Protein AF-A0A7W0ZXZ5-F1 (afdb_monomer_lite)

Structure (mmCIF, N/CA/C/O backbone):
data_AF-A0A7W0ZXZ5-F1
#
_entry.id   AF-A0A7W0ZXZ5-F1
#
loop_
_atom_site.group_PDB
_atom_site.id
_atom_site.type_symbol
_atom_site.label_atom_id
_atom_site.label_alt_id
_atom_site.label_comp_id
_atom_site.label_asym_id
_atom_site.label_entity_id
_atom_site.label_seq_id
_atom_site.pdbx_PDB_ins_code
_atom_site.Cartn_x
_atom_site.Cartn_y
_atom_site.Cartn_z
_atom_site.occupancy
_atom_site.B_iso_or_equiv
_atom_site.auth_seq_id
_atom_site.auth_comp_id
_atom_site.auth_asym_id
_atom_site.auth_atom_id
_atom_site.pdbx_PDB_model_num
ATOM 1 N N . MET A 1 1 ? 66.424 -20.718 28.159 1.00 40.50 1 MET A N 1
ATOM 2 C CA . MET A 1 1 ? 65.571 -20.990 26.980 1.00 40.50 1 MET A CA 1
ATOM 3 C C . MET A 1 1 ? 64.125 -20.745 27.380 1.00 40.50 1 MET A C 1
ATOM 5 O O . MET A 1 1 ? 63.493 -21.616 27.962 1.00 40.50 1 MET A O 1
ATOM 9 N N . THR A 1 2 ? 63.646 -19.523 27.176 1.00 36.81 2 THR A N 1
ATOM 10 C CA . THR A 1 2 ? 62.356 -19.033 27.681 1.00 36.81 2 THR A CA 1
ATOM 11 C C . THR A 1 2 ? 61.336 -19.104 26.547 1.00 36.81 2 THR A C 1
ATOM 13 O O . THR A 1 2 ? 61.531 -18.482 25.506 1.00 36.81 2 THR A O 1
ATOM 16 N N . LYS A 1 3 ? 60.289 -19.921 26.707 1.00 41.03 3 LYS A N 1
ATOM 17 C CA . LYS A 1 3 ? 59.221 -20.092 25.712 1.00 41.03 3 LYS A CA 1
ATOM 18 C C . LYS A 1 3 ? 58.183 -18.980 25.891 1.00 41.03 3 LYS A C 1
ATOM 20 O O . LYS A 1 3 ? 57.524 -18.937 26.923 1.00 41.03 3 LYS A O 1
ATOM 25 N N . PHE A 1 4 ? 58.029 -18.113 24.893 1.00 44.09 4 PHE A N 1
ATOM 26 C CA . PHE A 1 4 ? 56.893 -17.195 24.796 1.00 44.09 4 PHE A CA 1
ATOM 27 C C . PHE A 1 4 ? 55.759 -17.886 24.034 1.00 44.09 4 PHE A C 1
ATOM 29 O O . PHE A 1 4 ? 55.906 -18.217 22.859 1.00 44.09 4 PHE A O 1
ATOM 36 N N . ALA A 1 5 ? 54.641 -18.128 24.716 1.00 46.69 5 ALA A N 1
ATOM 37 C CA . ALA A 1 5 ? 53.393 -18.553 24.097 1.00 46.69 5 ALA A CA 1
ATOM 38 C C . ALA A 1 5 ? 52.628 -17.300 23.645 1.00 46.69 5 ALA A C 1
ATOM 40 O O . ALA A 1 5 ? 52.175 -16.515 24.475 1.00 46.69 5 ALA A O 1
ATOM 41 N N . ALA A 1 6 ? 52.521 -17.094 22.332 1.00 47.28 6 ALA A N 1
ATOM 42 C CA . ALA A 1 6 ? 51.689 -16.046 21.755 1.00 47.28 6 ALA A CA 1
ATOM 43 C C . ALA A 1 6 ? 50.233 -16.532 21.701 1.00 47.28 6 ALA A C 1
ATOM 45 O O . ALA A 1 6 ? 49.902 -17.465 20.971 1.00 47.28 6 ALA A O 1
ATOM 46 N N . LEU A 1 7 ? 49.374 -15.907 22.507 1.00 45.16 7 LEU A N 1
ATOM 47 C CA . LEU A 1 7 ? 47.932 -16.120 22.510 1.00 45.16 7 LEU A CA 1
ATOM 48 C C . LEU A 1 7 ? 47.328 -15.370 21.309 1.00 45.16 7 LEU A C 1
ATOM 50 O O . LEU A 1 7 ? 47.215 -14.146 21.327 1.00 45.16 7 LEU A O 1
ATOM 54 N N . ALA A 1 8 ? 46.980 -16.096 20.248 1.00 46.88 8 ALA A N 1
ATOM 55 C CA . ALA A 1 8 ? 46.268 -15.546 19.099 1.00 46.88 8 ALA A CA 1
ATOM 56 C C . ALA A 1 8 ? 44.785 -15.356 19.455 1.00 46.88 8 ALA A C 1
ATOM 58 O O . ALA A 1 8 ? 44.026 -16.320 19.560 1.00 46.88 8 ALA A O 1
ATOM 59 N N . VAL A 1 9 ? 44.374 -14.105 19.661 1.00 48.31 9 VAL A N 1
ATOM 60 C CA . VAL A 1 9 ? 42.969 -13.723 19.840 1.00 48.31 9 VAL A CA 1
ATOM 61 C C . VAL A 1 9 ? 42.284 -13.763 18.471 1.00 48.31 9 VAL A C 1
ATOM 63 O O . VAL A 1 9 ? 42.410 -12.843 17.666 1.00 48.31 9 VAL A O 1
ATOM 66 N N . LEU A 1 10 ? 41.571 -14.855 18.195 1.00 46.12 10 LEU A N 1
ATOM 67 C CA . LEU A 1 10 ? 40.634 -14.970 17.078 1.00 46.12 10 LEU A CA 1
ATOM 68 C C . LEU A 1 10 ? 39.389 -14.126 17.388 1.00 46.12 10 LEU A C 1
ATOM 70 O O . LEU A 1 10 ? 38.450 -14.582 18.037 1.00 46.12 10 LEU A O 1
ATOM 74 N N . LEU A 1 11 ? 39.392 -12.876 16.924 1.00 48.97 11 LEU A N 1
ATOM 75 C CA . LEU A 1 11 ? 38.186 -12.060 16.803 1.00 48.97 11 LEU A CA 1
ATOM 76 C C . LEU A 1 11 ? 37.309 -12.664 15.699 1.00 48.97 11 LEU A C 1
ATOM 78 O O . LEU A 1 11 ? 37.435 -12.326 14.524 1.00 48.97 11 LEU A O 1
ATOM 82 N N . VAL A 1 12 ? 36.422 -13.583 16.083 1.00 49.25 12 VAL A N 1
ATOM 83 C CA . VAL A 1 12 ? 35.295 -14.004 15.247 1.00 49.25 12 VAL A CA 1
ATOM 84 C C . VAL A 1 12 ? 34.321 -12.831 15.204 1.00 49.25 12 VAL A C 1
ATOM 86 O O . VAL A 1 12 ? 33.431 -12.693 16.039 1.00 49.25 12 VAL A O 1
ATOM 89 N N . GLY A 1 13 ? 34.541 -11.930 14.250 1.00 43.88 13 GLY A N 1
ATOM 90 C CA . GLY A 1 13 ? 33.554 -10.932 13.882 1.00 43.88 13 GLY A CA 1
ATOM 91 C C . GLY A 1 13 ? 32.358 -11.648 13.270 1.00 43.88 13 GLY A C 1
ATOM 92 O O . GLY A 1 13 ? 32.392 -12.010 12.097 1.00 43.88 13 GLY A O 1
ATOM 93 N N . CYS A 1 14 ? 31.299 -11.843 14.056 1.00 46.69 14 CYS A N 1
ATOM 94 C CA . CYS A 1 14 ? 29.954 -12.063 13.535 1.00 46.69 14 CYS A CA 1
ATOM 95 C C . CYS A 1 14 ? 29.519 -10.791 12.796 1.00 46.69 14 CYS A C 1
ATOM 97 O O . CYS A 1 14 ? 28.774 -9.963 13.315 1.00 46.69 14 CYS A O 1
ATOM 99 N N . GLY A 1 15 ? 30.043 -10.608 11.586 1.00 38.19 15 GLY A N 1
ATOM 100 C CA . GLY A 1 15 ? 29.527 -9.663 10.616 1.00 38.19 15 GLY A CA 1
ATOM 101 C C . GLY A 1 15 ? 28.192 -10.196 10.129 1.00 38.19 15 GLY A C 1
ATOM 102 O O . GLY A 1 15 ? 28.131 -10.919 9.139 1.00 38.19 15 GLY A O 1
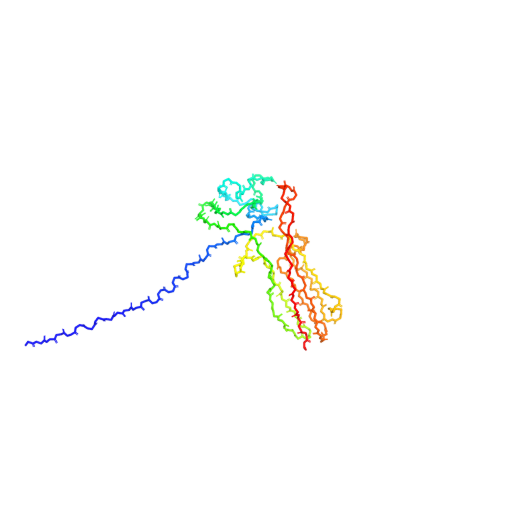ATOM 103 N N . SER A 1 16 ? 27.125 -9.869 10.853 1.00 38.00 16 SER A N 1
ATOM 104 C CA . SER A 1 16 ? 25.754 -9.990 10.372 1.00 38.00 16 SER A CA 1
ATOM 105 C C . SER A 1 16 ? 25.572 -9.000 9.227 1.00 38.00 16 SER A C 1
ATOM 107 O O . SER A 1 16 ? 24.985 -7.934 9.400 1.00 38.00 16 SER A O 1
ATOM 109 N N . SER A 1 17 ? 26.112 -9.342 8.060 1.00 39.19 17 SER A N 1
ATOM 110 C CA . SER A 1 17 ? 25.856 -8.676 6.794 1.00 39.19 17 SER A CA 1
ATOM 111 C C . SER A 1 17 ? 24.387 -8.899 6.452 1.00 39.19 17 SER A C 1
ATOM 113 O O . SER A 1 17 ? 24.041 -9.754 5.641 1.00 39.19 17 SER A O 1
ATOM 115 N N . HIS A 1 18 ? 23.498 -8.135 7.086 1.00 36.09 18 HIS A N 1
ATOM 116 C CA . HIS A 1 18 ? 22.224 -7.805 6.477 1.00 36.09 18 HIS A CA 1
ATOM 117 C C . HIS A 1 18 ? 22.589 -6.958 5.262 1.00 36.09 18 HIS A C 1
ATOM 119 O O . HIS A 1 18 ? 22.638 -5.733 5.336 1.00 36.09 18 HIS A O 1
ATOM 125 N N . ALA A 1 19 ? 22.940 -7.620 4.156 1.00 40.75 19 ALA A N 1
ATOM 126 C CA . ALA A 1 19 ? 22.834 -7.004 2.852 1.00 40.75 19 ALA A CA 1
ATOM 127 C C . ALA A 1 19 ? 21.417 -6.441 2.823 1.00 40.75 19 ALA A C 1
ATOM 129 O O . ALA A 1 19 ? 20.459 -7.208 2.947 1.00 40.75 19 ALA A O 1
ATOM 130 N N . SER A 1 20 ? 21.291 -5.114 2.808 1.00 44.75 20 SER A N 1
ATOM 131 C CA . SER A 1 20 ? 20.002 -4.453 2.680 1.00 44.75 20 SER A CA 1
ATOM 132 C C . SER A 1 20 ? 19.323 -5.101 1.482 1.00 44.75 20 SER A C 1
ATOM 134 O O . SER A 1 20 ? 19.808 -4.941 0.358 1.00 44.75 20 SER A O 1
ATOM 136 N N . ARG A 1 21 ? 18.290 -5.922 1.717 1.00 57.78 21 ARG A N 1
ATOM 137 C CA . ARG A 1 21 ? 17.453 -6.441 0.635 1.00 57.78 21 ARG A CA 1
ATOM 138 C C . ARG A 1 21 ? 17.062 -5.212 -0.178 1.00 57.78 21 ARG A C 1
ATOM 140 O O . ARG A 1 21 ? 16.536 -4.260 0.393 1.00 57.78 21 ARG A O 1
ATOM 147 N N . GLY A 1 22 ? 17.466 -5.183 -1.448 1.00 69.31 22 GLY A N 1
ATOM 148 C CA . GLY A 1 22 ? 17.206 -4.040 -2.318 1.00 69.31 22 GLY A CA 1
ATOM 149 C C . GLY A 1 22 ? 15.718 -3.702 -2.325 1.00 69.31 22 GLY A C 1
ATOM 150 O O . GLY A 1 22 ? 14.884 -4.571 -2.075 1.00 69.31 22 GLY A O 1
ATOM 151 N N . GLU A 1 23 ? 15.395 -2.439 -2.588 1.00 83.56 23 GLU A N 1
ATOM 152 C CA . GLU A 1 23 ? 14.014 -1.967 -2.696 1.00 83.56 23 GLU A CA 1
ATOM 153 C C . GLU A 1 23 ? 13.242 -2.820 -3.725 1.00 83.56 23 GLU A C 1
ATOM 155 O O . GLU A 1 23 ? 13.723 -3.062 -4.840 1.00 83.56 23 GLU A O 1
ATOM 160 N N . VAL A 1 24 ? 12.061 -3.316 -3.339 1.00 92.50 24 VAL A N 1
ATOM 161 C CA . VAL A 1 24 ? 11.203 -4.152 -4.191 1.00 92.50 24 VAL A CA 1
ATOM 162 C C . VAL A 1 24 ? 9.930 -3.380 -4.512 1.00 92.50 24 VAL A C 1
ATOM 164 O O . VAL A 1 24 ? 9.233 -2.933 -3.608 1.00 92.50 24 VAL A O 1
ATOM 167 N N . HIS A 1 25 ? 9.604 -3.222 -5.789 1.00 92.56 25 HIS A N 1
ATOM 168 C CA . HIS A 1 25 ? 8.429 -2.484 -6.242 1.00 92.56 25 HIS A CA 1
ATOM 169 C C . HIS A 1 25 ? 7.332 -3.409 -6.760 1.00 92.56 25 HIS A C 1
ATOM 171 O O . HIS A 1 25 ? 7.592 -4.470 -7.331 1.00 92.56 25 HIS A O 1
ATOM 177 N N . ALA A 1 26 ? 6.087 -2.973 -6.603 1.00 93.75 26 ALA A N 1
ATOM 178 C CA . ALA A 1 26 ? 4.925 -3.668 -7.123 1.00 93.75 26 ALA A CA 1
ATOM 179 C C . ALA A 1 26 ? 4.777 -3.453 -8.634 1.00 93.75 26 ALA A C 1
ATOM 181 O O . ALA A 1 26 ? 4.690 -2.324 -9.120 1.00 93.75 26 ALA A O 1
ATOM 182 N N . VAL A 1 27 ? 4.652 -4.548 -9.382 1.00 94.25 27 VAL A N 1
ATOM 183 C CA . VAL A 1 27 ? 4.176 -4.493 -10.769 1.00 94.25 27 VAL A CA 1
ATOM 184 C C . VAL A 1 27 ? 2.762 -3.912 -10.806 1.00 94.25 27 VAL A C 1
ATOM 186 O O . VAL A 1 27 ? 1.913 -4.250 -9.980 1.00 94.25 27 VAL A O 1
ATOM 189 N N . GLY A 1 28 ? 2.507 -3.064 -11.798 1.00 90.94 28 GLY A N 1
ATOM 190 C CA . GLY A 1 28 ? 1.245 -2.365 -11.987 1.00 90.94 28 GLY A CA 1
ATOM 191 C C . GLY A 1 28 ? 1.121 -1.094 -11.145 1.00 90.94 28 GLY A C 1
ATOM 192 O O . GLY A 1 28 ? 0.003 -0.648 -10.903 1.00 90.94 28 GLY A O 1
ATOM 193 N N . THR A 1 29 ? 2.241 -0.541 -10.679 1.00 89.50 29 THR A N 1
ATOM 194 C CA . THR A 1 29 ? 2.306 0.741 -9.963 1.00 89.50 29 THR A CA 1
ATOM 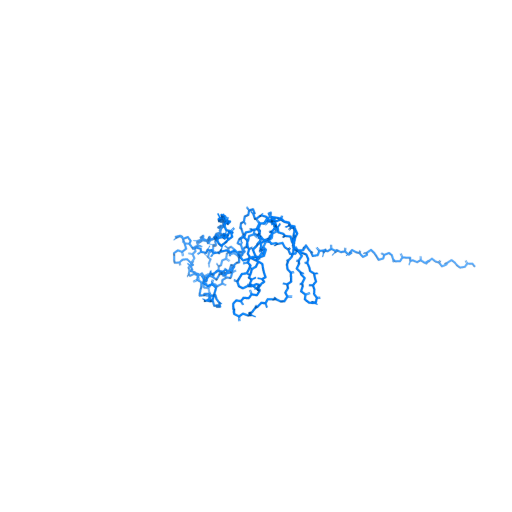195 C C . THR A 1 29 ? 3.298 1.689 -10.632 1.00 89.50 29 THR A C 1
ATOM 197 O O . THR A 1 29 ? 4.083 1.275 -11.495 1.00 89.50 29 THR A O 1
ATOM 200 N N . TYR A 1 30 ? 3.255 2.963 -10.242 1.00 85.62 30 TYR A N 1
ATOM 201 C CA . TYR A 1 30 ? 4.218 3.962 -10.694 1.00 85.62 30 TYR A CA 1
ATOM 202 C C . TYR A 1 30 ? 5.444 4.044 -9.769 1.00 85.62 30 TYR A C 1
ATOM 204 O O . TYR A 1 30 ? 5.351 3.808 -8.560 1.00 85.62 30 TYR A O 1
ATOM 212 N N . ILE A 1 31 ? 6.598 4.372 -10.355 1.00 82.62 31 ILE A N 1
ATOM 213 C CA . ILE A 1 31 ? 7.877 4.610 -9.684 1.00 82.62 31 ILE A CA 1
ATOM 214 C C . ILE A 1 31 ? 8.473 5.952 -10.122 1.00 82.62 31 ILE A C 1
ATOM 216 O O . ILE A 1 31 ? 8.569 6.226 -11.315 1.00 82.62 31 ILE A O 1
ATOM 220 N N . GLY A 1 32 ? 8.919 6.754 -9.152 1.00 75.94 32 GLY A N 1
ATOM 221 C CA . GLY A 1 32 ? 9.713 7.964 -9.392 1.00 75.94 32 GLY A CA 1
ATOM 222 C C . GLY A 1 32 ? 9.058 8.967 -10.341 1.00 75.94 32 GLY A C 1
ATOM 223 O O . GLY A 1 32 ? 7.837 9.035 -10.417 1.00 75.94 32 GLY A O 1
ATOM 224 N N . GLY A 1 33 ? 9.877 9.730 -11.068 1.00 63.38 33 GLY A N 1
ATOM 225 C CA . GLY A 1 33 ? 9.417 10.650 -12.105 1.00 63.38 33 GLY A CA 1
ATOM 226 C C . GLY A 1 33 ? 8.832 11.949 -11.560 1.00 63.38 33 GLY A C 1
ATOM 227 O O . GLY A 1 33 ? 7.956 12.543 -12.173 1.00 63.38 33 GLY A O 1
ATOM 228 N N . GLY A 1 34 ? 9.276 12.382 -10.381 1.00 59.09 34 GLY A N 1
ATOM 229 C CA . GLY A 1 34 ? 8.823 13.646 -9.814 1.00 59.09 34 GLY A CA 1
ATOM 230 C C . GLY A 1 34 ? 7.318 13.716 -9.523 1.00 59.09 34 GLY A C 1
ATOM 231 O O . GLY A 1 34 ? 6.599 12.721 -9.535 1.00 59.09 34 GLY A O 1
ATOM 232 N N . SER A 1 35 ? 6.822 14.918 -9.246 1.00 56.31 35 SER A N 1
ATOM 233 C CA . SER A 1 35 ? 5.382 15.173 -9.149 1.00 56.31 35 SER A CA 1
ATOM 234 C C . SER A 1 35 ? 5.023 16.448 -9.900 1.00 56.31 35 SER A C 1
ATOM 236 O O . SER A 1 35 ? 5.881 17.298 -10.141 1.00 56.31 35 SER A O 1
ATOM 238 N N . TYR A 1 36 ? 3.741 16.629 -10.228 1.00 51.28 36 TYR A N 1
ATOM 239 C CA . TYR A 1 36 ? 3.265 17.898 -10.791 1.00 51.28 36 TYR A CA 1
ATOM 240 C C . TYR A 1 36 ? 3.623 19.101 -9.895 1.00 51.28 36 TYR A C 1
ATOM 242 O O . TYR A 1 36 ? 3.874 20.194 -10.394 1.00 51.28 36 TYR A O 1
ATOM 250 N N . LEU A 1 37 ? 3.685 18.890 -8.574 1.00 51.56 37 LEU A N 1
ATOM 251 C CA . LEU A 1 37 ? 3.949 19.931 -7.579 1.00 51.56 37 LEU A CA 1
ATOM 252 C C . LEU A 1 37 ? 5.443 20.187 -7.334 1.00 51.56 37 LEU A C 1
ATOM 254 O O . LEU A 1 37 ? 5.816 21.311 -7.008 1.00 51.56 37 LEU A O 1
ATOM 258 N N . PHE A 1 38 ? 6.294 19.168 -7.474 1.00 55.41 38 PHE A N 1
ATOM 259 C CA . PHE A 1 38 ? 7.717 19.242 -7.115 1.00 55.41 38 PHE A CA 1
ATOM 260 C C . PHE A 1 38 ? 8.666 19.150 -8.317 1.00 55.41 38 PHE A C 1
ATOM 262 O O . PHE A 1 38 ? 9.877 19.262 -8.144 1.00 55.41 38 PHE A O 1
ATOM 269 N N . GLY A 1 39 ? 8.124 19.018 -9.531 1.00 55.94 39 GLY A N 1
ATOM 270 C CA . GLY A 1 39 ? 8.898 18.862 -10.760 1.00 55.94 39 GLY A CA 1
ATOM 271 C C . GLY A 1 39 ? 9.476 17.455 -10.915 1.00 55.94 39 GLY A C 1
ATOM 272 O O . GLY A 1 39 ? 9.322 16.614 -10.030 1.00 55.94 39 GLY A O 1
ATOM 273 N N . SER A 1 40 ? 10.112 17.205 -12.063 1.00 66.56 40 SER A N 1
ATOM 274 C CA . SER A 1 40 ? 10.826 15.959 -12.388 1.00 66.56 40 SER A CA 1
ATOM 275 C C . SER A 1 40 ? 11.857 15.573 -11.339 1.00 66.56 40 SER A C 1
ATOM 277 O O . SER A 1 40 ? 12.501 16.449 -10.763 1.00 66.56 40 SER A O 1
ATOM 279 N N . ASP A 1 41 ? 12.150 14.277 -11.241 1.00 74.06 41 ASP A N 1
ATOM 280 C CA . ASP A 1 41 ? 13.490 13.863 -10.831 1.00 74.06 41 ASP A CA 1
ATOM 281 C C . ASP A 1 41 ? 14.461 13.873 -12.032 1.00 74.06 41 ASP A C 1
ATOM 283 O O . ASP A 1 41 ? 14.058 13.712 -13.182 1.00 74.06 41 ASP A O 1
ATOM 287 N N . ASP A 1 42 ? 15.755 14.079 -11.771 1.00 79.19 42 ASP A N 1
ATOM 288 C CA . ASP A 1 42 ? 16.818 14.010 -12.793 1.00 79.19 42 ASP A CA 1
ATOM 289 C C . ASP A 1 42 ? 17.307 12.560 -13.003 1.00 79.19 42 ASP A C 1
ATOM 291 O O . ASP A 1 42 ? 18.483 12.312 -13.290 1.00 79.19 42 ASP A O 1
ATOM 295 N N . CYS A 1 43 ? 16.441 11.570 -12.769 1.00 83.88 43 CYS A N 1
ATOM 296 C CA . CYS A 1 43 ? 16.812 10.162 -12.776 1.00 83.88 43 CYS A CA 1
ATOM 297 C C . CYS A 1 43 ? 16.430 9.488 -14.099 1.00 83.88 43 CYS A C 1
ATOM 299 O O . CYS A 1 43 ? 15.352 9.683 -14.653 1.00 83.88 43 CYS A O 1
ATO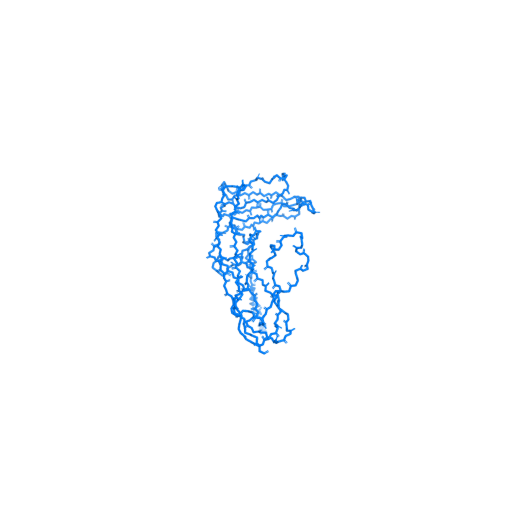M 301 N N . GLN A 1 44 ? 17.315 8.627 -14.594 1.00 86.06 44 GLN A N 1
ATOM 302 C CA . GLN A 1 44 ? 17.054 7.755 -15.732 1.00 86.06 44 GLN A CA 1
ATOM 303 C C . GLN A 1 44 ? 16.627 6.370 -15.254 1.00 86.06 44 GLN A C 1
ATOM 305 O O . GLN A 1 44 ? 17.260 5.777 -14.379 1.00 86.06 44 GLN A O 1
ATOM 310 N N . TYR A 1 45 ? 15.581 5.836 -15.878 1.00 86.56 45 TYR A N 1
ATOM 311 C CA . TYR A 1 45 ? 15.011 4.531 -15.561 1.00 86.56 45 TYR A CA 1
ATOM 312 C C . TYR A 1 45 ? 15.194 3.591 -16.751 1.00 86.56 45 TYR A C 1
ATOM 314 O O . TYR A 1 45 ? 14.843 3.924 -17.885 1.00 86.56 45 TYR A O 1
ATOM 322 N N . SER A 1 46 ? 15.751 2.407 -16.504 1.00 88.44 46 SER A N 1
ATOM 323 C CA . SER A 1 46 ? 15.969 1.388 -17.534 1.00 88.44 46 SER A CA 1
ATOM 324 C C . SER A 1 46 ? 15.684 -0.013 -17.004 1.00 88.44 46 SER A C 1
ATOM 326 O O . SER A 1 46 ? 15.785 -0.272 -15.810 1.00 88.44 46 SER A O 1
ATOM 328 N N . GLY A 1 47 ? 15.310 -0.925 -17.895 1.00 88.38 47 GLY A N 1
ATOM 329 C CA . GLY A 1 47 ? 15.007 -2.315 -17.571 1.00 88.38 47 GLY A CA 1
ATOM 330 C C . GLY A 1 47 ? 14.883 -3.147 -18.841 1.00 88.38 47 GLY A C 1
ATOM 331 O O . GLY A 1 47 ? 14.906 -2.611 -19.952 1.00 88.38 47 GLY A O 1
ATOM 332 N N . ALA A 1 48 ? 14.761 -4.464 -18.688 1.00 88.06 48 ALA A N 1
ATOM 333 C CA . ALA A 1 48 ? 14.525 -5.346 -19.827 1.00 88.06 48 ALA A CA 1
ATOM 334 C C . ALA A 1 48 ? 13.186 -5.010 -20.527 1.00 88.06 48 ALA A C 1
ATOM 336 O O . ALA A 1 48 ? 12.268 -4.488 -19.880 1.00 88.06 48 ALA A O 1
ATOM 337 N N . PRO A 1 49 ? 13.033 -5.327 -21.829 1.00 86.69 49 PRO A N 1
ATOM 338 C CA . PRO A 1 49 ? 11.775 -5.115 -22.539 1.00 86.69 49 PRO A CA 1
ATOM 339 C C . PRO A 1 49 ? 10.581 -5.717 -21.785 1.00 86.69 49 PRO A C 1
ATOM 341 O O . PRO A 1 49 ? 10.621 -6.871 -21.364 1.00 86.69 49 PRO A O 1
ATOM 344 N N . GLY A 1 50 ? 9.517 -4.930 -21.606 1.00 84.88 50 GLY A N 1
ATOM 345 C CA . GLY A 1 50 ? 8.282 -5.363 -20.940 1.00 84.88 50 GLY A CA 1
ATOM 346 C C . GLY A 1 50 ? 8.249 -5.205 -19.414 1.00 84.88 50 GLY A C 1
ATOM 347 O O . GLY A 1 50 ? 7.165 -5.275 -18.840 1.00 84.88 50 GLY A O 1
ATOM 348 N N . VAL A 1 51 ? 9.379 -4.924 -18.754 1.00 86.94 51 VAL A N 1
ATOM 349 C CA . VAL A 1 51 ? 9.413 -4.624 -17.305 1.00 86.94 51 VAL A CA 1
ATOM 350 C C . VAL A 1 51 ? 8.764 -3.271 -17.014 1.00 86.94 51 VAL A C 1
ATOM 352 O O . VAL A 1 51 ? 8.085 -3.085 -16.007 1.00 86.94 51 VAL A O 1
ATOM 355 N N . PHE A 1 52 ? 8.948 -2.319 -17.919 1.00 78.56 52 PHE A N 1
ATOM 356 C CA . PHE A 1 52 ? 8.714 -0.908 -17.667 1.00 78.56 52 PHE A CA 1
ATOM 357 C C . PHE A 1 52 ? 8.271 -0.204 -18.955 1.00 78.56 52 PHE A C 1
ATOM 359 O O . PHE A 1 52 ? 8.760 -0.535 -20.039 1.00 78.56 52 PHE A O 1
ATOM 366 N N . VAL A 1 53 ? 7.350 0.757 -18.838 1.00 78.69 53 VAL A N 1
ATOM 367 C CA . VAL A 1 53 ? 6.964 1.652 -19.936 1.00 78.69 53 VAL A CA 1
ATOM 368 C C . VAL A 1 53 ? 7.465 3.065 -19.654 1.00 78.69 53 VAL A C 1
ATOM 370 O O . VAL A 1 53 ? 7.072 3.703 -18.680 1.00 78.69 53 VAL A O 1
ATOM 373 N N . ASN A 1 54 ? 8.312 3.568 -20.553 1.00 65.75 54 ASN A N 1
ATOM 374 C CA . ASN A 1 54 ? 8.806 4.949 -20.587 1.00 65.75 54 ASN A CA 1
ATOM 375 C C . ASN A 1 54 ? 7.717 5.925 -21.098 1.00 65.75 54 ASN A C 1
ATOM 377 O O . ASN A 1 54 ? 7.954 6.703 -22.013 1.00 65.75 54 ASN A O 1
ATOM 381 N N . SER A 1 55 ? 6.494 5.841 -20.574 1.00 56.31 55 SER A N 1
ATOM 382 C CA . SER A 1 55 ? 5.315 6.573 -21.069 1.00 56.31 55 SER A CA 1
ATOM 383 C C . SER A 1 55 ? 5.011 7.862 -20.317 1.00 56.31 55 SER A C 1
ATOM 385 O O . SER A 1 55 ? 3.985 8.483 -20.587 1.00 56.31 55 SER A O 1
ATOM 387 N N . ALA A 1 56 ? 5.860 8.282 -19.377 1.00 56.69 56 ALA A N 1
ATOM 388 C CA . ALA A 1 56 ? 5.598 9.509 -18.649 1.00 56.69 56 ALA A CA 1
ATOM 389 C C . ALA A 1 56 ? 5.482 10.679 -19.622 1.00 56.69 56 ALA A C 1
ATOM 391 O O . ALA A 1 56 ? 6.442 11.047 -20.298 1.00 56.69 56 ALA A O 1
ATOM 392 N N . VAL A 1 57 ? 4.285 11.245 -19.685 1.00 50.16 57 VAL A N 1
ATOM 393 C CA . VAL A 1 57 ? 4.029 12.547 -20.278 1.00 50.16 57 VAL A CA 1
ATOM 394 C C . VAL A 1 57 ? 3.604 13.455 -19.120 1.00 50.16 57 VAL A C 1
ATOM 396 O O . VAL A 1 57 ? 2.602 13.152 -18.469 1.00 50.16 57 VAL A O 1
ATOM 399 N N . PRO A 1 58 ? 4.350 14.540 -18.830 1.00 52.12 58 PRO A N 1
ATOM 400 C CA . PRO A 1 58 ? 5.592 14.959 -19.498 1.00 52.12 58 PRO A CA 1
ATOM 401 C C . PRO A 1 58 ? 6.713 13.927 -19.316 1.00 52.12 58 PRO A C 1
ATOM 403 O O . PRO A 1 58 ? 6.635 13.137 -18.379 1.00 52.12 58 PRO A O 1
ATOM 406 N N . GLU A 1 59 ? 7.754 13.975 -20.164 1.00 56.94 59 GLU A N 1
ATOM 407 C CA . GLU A 1 59 ? 8.916 13.044 -20.252 1.00 56.94 59 GLU A CA 1
ATOM 408 C C . GLU A 1 59 ? 9.625 12.743 -18.923 1.00 56.94 59 GLU A C 1
ATOM 410 O O . GLU A 1 59 ? 10.517 11.914 -18.831 1.00 56.94 59 GLU A O 1
ATOM 415 N N . ASN A 1 60 ? 9.208 13.414 -17.873 1.00 56.84 60 ASN A N 1
ATOM 416 C CA . ASN A 1 60 ? 9.811 13.550 -16.577 1.00 56.84 60 ASN A CA 1
ATOM 417 C C . ASN A 1 60 ? 8.846 13.180 -15.445 1.00 56.84 60 ASN A C 1
ATOM 419 O O . ASN A 1 60 ? 9.219 13.385 -14.305 1.00 56.84 60 ASN A O 1
ATOM 423 N N . GLY A 1 61 ? 7.644 12.682 -15.774 1.00 63.12 61 GLY A N 1
ATOM 424 C CA . GLY A 1 61 ? 6.579 12.243 -14.866 1.00 63.12 61 GLY A CA 1
ATOM 425 C C . GLY A 1 61 ? 6.713 10.787 -14.378 1.00 63.12 61 GLY A C 1
ATOM 426 O O . GLY A 1 61 ? 7.649 10.083 -14.781 1.00 63.12 61 GLY A O 1
ATOM 427 N N . PRO A 1 62 ? 5.763 10.291 -13.563 1.00 71.00 62 PRO A N 1
ATOM 428 C CA . PRO A 1 62 ? 5.835 8.954 -12.985 1.00 71.00 62 PRO A CA 1
ATOM 429 C C . PRO A 1 62 ? 5.934 7.831 -14.015 1.00 71.00 62 PRO A C 1
ATOM 431 O O . PRO A 1 62 ? 5.270 7.838 -15.052 1.00 71.00 62 PRO A O 1
ATOM 434 N N . ARG A 1 63 ? 6.780 6.839 -13.727 1.00 81.88 63 ARG A N 1
ATOM 435 C CA . ARG A 1 63 ? 7.104 5.727 -14.629 1.00 81.88 63 ARG A CA 1
ATOM 436 C C . ARG A 1 63 ? 6.321 4.472 -14.274 1.00 81.88 63 ARG A C 1
ATOM 438 O O . ARG A 1 63 ? 6.345 4.054 -13.125 1.00 81.88 63 ARG A O 1
ATOM 445 N N . PHE A 1 64 ? 5.656 3.836 -15.239 1.00 87.44 64 PHE A N 1
ATOM 446 C CA . PHE A 1 64 ? 4.809 2.677 -14.945 1.00 87.44 64 PHE A CA 1
ATOM 447 C C . PHE A 1 64 ? 5.557 1.343 -15.048 1.00 87.44 64 PHE A C 1
ATOM 449 O O . PHE A 1 64 ? 6.132 1.001 -16.089 1.00 87.44 64 PHE A O 1
ATOM 456 N N . IL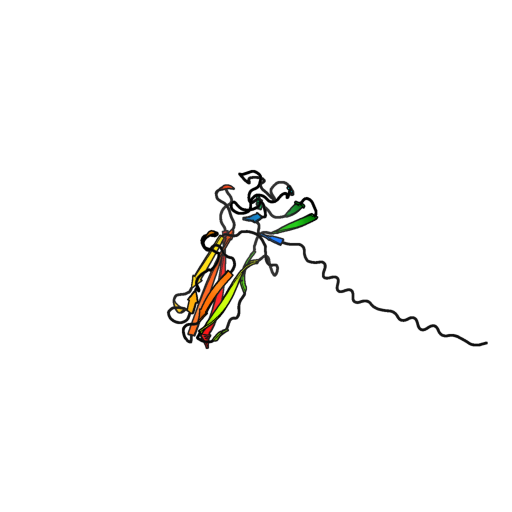E A 1 65 ? 5.501 0.546 -13.980 1.00 91.19 65 ILE A N 1
ATOM 457 C CA . ILE A 1 65 ? 6.071 -0.803 -13.934 1.00 91.19 65 ILE A CA 1
ATOM 458 C C . ILE A 1 65 ? 5.062 -1.785 -14.529 1.00 91.19 65 ILE A C 1
ATOM 460 O O . ILE A 1 65 ? 4.035 -2.088 -13.924 1.00 91.19 65 ILE A O 1
ATOM 464 N N . ARG A 1 66 ? 5.364 -2.327 -15.707 1.00 90.94 66 ARG A N 1
ATOM 465 C CA . ARG A 1 66 ? 4.456 -3.207 -16.457 1.00 90.94 66 ARG A CA 1
ATOM 466 C C . ARG A 1 66 ? 4.668 -4.691 -16.186 1.00 90.94 66 ARG A C 1
ATOM 468 O O . ARG A 1 66 ? 3.723 -5.466 -16.310 1.00 90.94 66 ARG A O 1
ATOM 475 N N . GLY A 1 67 ? 5.876 -5.094 -15.813 1.00 92.62 67 GLY A N 1
ATOM 476 C CA . GLY A 1 67 ? 6.227 -6.499 -15.642 1.00 92.62 67 GLY A CA 1
ATOM 477 C C . GLY A 1 67 ? 7.296 -6.711 -14.583 1.00 92.62 67 GLY A C 1
ATOM 478 O O . GLY A 1 67 ? 7.991 -5.779 -14.184 1.00 92.62 67 GLY A O 1
ATOM 479 N N . SER A 1 68 ? 7.421 -7.953 -14.120 1.00 94.62 68 SER A N 1
ATOM 480 C CA . SER A 1 68 ? 8.469 -8.327 -13.171 1.00 94.62 68 SER A CA 1
ATOM 481 C C . SER A 1 68 ? 9.844 -8.253 -13.824 1.00 94.62 68 SER A C 1
ATOM 483 O O . SER A 1 68 ? 10.005 -8.625 -14.985 1.00 94.62 68 SER A O 1
ATOM 485 N N . GLY A 1 69 ? 10.855 -7.853 -13.063 1.00 93.38 69 GLY A N 1
ATOM 486 C CA . GLY A 1 69 ? 12.228 -7.774 -13.551 1.00 93.38 69 GLY A CA 1
ATOM 487 C C . GLY A 1 69 ? 13.073 -6.802 -12.745 1.00 93.38 69 GLY A C 1
ATOM 488 O O . GLY A 1 69 ? 12.637 -6.280 -11.725 1.00 93.38 69 GLY A O 1
ATOM 489 N N . ARG A 1 70 ? 14.305 -6.568 -13.193 1.00 93.44 70 ARG A N 1
ATOM 490 C CA . ARG A 1 70 ? 15.193 -5.567 -12.590 1.00 93.44 70 ARG A CA 1
ATOM 491 C C . ARG A 1 70 ? 15.008 -4.226 -13.291 1.00 93.44 70 ARG A C 1
ATOM 493 O O . ARG A 1 70 ? 14.876 -4.186 -14.517 1.00 93.44 70 ARG A O 1
ATOM 500 N N . ILE A 1 71 ? 15.010 -3.157 -12.505 1.00 91.06 71 ILE A N 1
ATOM 501 C CA . ILE A 1 71 ? 14.978 -1.774 -12.970 1.00 91.06 71 ILE A CA 1
ATOM 502 C C . ILE A 1 71 ? 16.212 -1.076 -12.408 1.00 91.06 71 ILE A C 1
ATOM 504 O O . ILE A 1 71 ? 16.437 -1.067 -11.198 1.00 91.06 71 ILE A O 1
ATOM 508 N N . THR A 1 72 ? 16.997 -0.468 -13.285 1.00 90.88 72 THR A N 1
ATOM 509 C CA . THR A 1 72 ? 18.125 0.381 -12.910 1.00 90.88 72 THR A CA 1
ATOM 510 C C . THR A 1 72 ? 17.658 1.827 -12.879 1.00 90.88 72 THR A C 1
ATOM 512 O O . THR A 1 72 ? 17.151 2.340 -13.880 1.00 90.88 72 THR A O 1
ATOM 515 N N . ILE A 1 73 ? 17.862 2.478 -11.736 1.00 88.81 73 ILE A N 1
ATOM 516 C CA . ILE A 1 73 ? 17.582 3.892 -11.495 1.00 88.81 73 ILE A CA 1
ATOM 517 C C . ILE A 1 73 ? 18.924 4.615 -11.396 1.00 88.81 73 ILE A C 1
ATOM 519 O O . ILE A 1 73 ? 19.659 4.435 -10.422 1.00 88.81 73 ILE A O 1
ATOM 523 N N . ALA A 1 74 ? 19.252 5.416 -12.403 1.00 89.19 74 ALA A N 1
ATOM 524 C CA . ALA A 1 74 ? 20.485 6.188 -12.483 1.00 89.19 74 ALA A CA 1
ATOM 525 C C . ALA A 1 74 ? 20.188 7.681 -12.304 1.00 89.19 74 ALA A C 1
ATOM 527 O O . ALA A 1 74 ? 19.733 8.352 -13.223 1.00 89.19 74 ALA A O 1
ATOM 528 N N . CYS A 1 75 ? 20.453 8.203 -11.112 1.00 87.31 75 CYS A N 1
ATOM 529 C CA . CYS A 1 75 ? 20.385 9.627 -10.787 1.00 87.31 75 CYS A CA 1
ATOM 530 C C . CYS A 1 75 ? 21.807 10.234 -10.782 1.00 87.31 75 CYS A C 1
ATOM 532 O O . CYS A 1 75 ? 22.780 9.484 -10.648 1.00 87.31 75 CYS A O 1
ATOM 534 N N . PRO A 1 76 ? 21.984 11.573 -10.810 1.00 88.75 76 PRO A N 1
ATOM 535 C CA . PRO A 1 76 ? 23.298 12.210 -10.995 1.00 88.75 76 PRO A CA 1
ATOM 536 C C . PRO A 1 76 ? 24.396 11.792 -10.002 1.00 88.75 76 PRO A C 1
ATOM 538 O O . PRO A 1 76 ? 25.581 11.902 -10.303 1.00 88.75 76 PRO A O 1
ATOM 541 N N . LYS A 1 77 ? 24.017 11.332 -8.803 1.00 88.81 77 LYS A N 1
ATOM 542 C CA . LYS A 1 77 ? 24.948 10.941 -7.730 1.00 88.81 77 LYS A CA 1
ATOM 543 C C . LYS A 1 77 ? 24.850 9.475 -7.317 1.00 88.81 77 LYS A C 1
ATOM 545 O O . LYS A 1 77 ? 25.653 9.025 -6.506 1.00 88.81 77 LYS A O 1
ATOM 550 N N . VAL A 1 78 ? 23.852 8.744 -7.806 1.00 88.94 78 VAL A N 1
ATOM 551 C CA . VAL A 1 78 ? 23.577 7.384 -7.343 1.00 88.94 78 VAL A CA 1
ATOM 552 C C . VAL A 1 78 ? 22.952 6.568 -8.458 1.00 88.94 78 VAL A C 1
ATOM 554 O O . VAL A 1 78 ? 21.982 6.987 -9.080 1.00 88.94 78 VAL A O 1
ATOM 557 N N . THR A 1 79 ? 23.500 5.381 -8.684 1.00 90.06 79 THR A N 1
ATOM 558 C CA . THR A 1 79 ? 22.827 4.338 -9.454 1.00 90.06 79 THR A CA 1
ATOM 559 C C . THR A 1 79 ? 22.424 3.244 -8.487 1.00 90.06 79 THR A C 1
ATOM 561 O O . THR A 1 79 ? 23.257 2.762 -7.718 1.00 90.06 79 THR A O 1
ATOM 564 N N . ARG A 1 80 ? 21.148 2.872 -8.502 1.00 89.19 80 ARG A N 1
ATOM 565 C CA . ARG A 1 80 ? 20.631 1.753 -7.719 1.00 89.19 80 ARG A CA 1
ATOM 566 C C . ARG A 1 80 ? 19.796 0.838 -8.589 1.00 89.19 80 ARG A C 1
ATOM 568 O O . ARG A 1 80 ? 19.217 1.267 -9.583 1.00 89.19 80 ARG A O 1
ATOM 575 N N . GLU A 1 81 ? 19.737 -0.418 -8.189 1.00 90.94 81 GLU A N 1
ATOM 576 C CA . GLU A 1 81 ? 18.886 -1.408 -8.824 1.00 90.94 81 GLU A CA 1
ATOM 577 C C . GLU A 1 81 ? 17.742 -1.758 -7.881 1.00 90.94 81 GLU A C 1
ATOM 579 O O . GLU A 1 81 ? 17.951 -1.959 -6.682 1.00 90.94 81 GLU A O 1
ATOM 584 N N . VAL A 1 82 ? 16.541 -1.819 -8.437 1.00 90.81 82 VAL A N 1
ATOM 585 C CA . VAL A 1 82 ? 15.333 -2.243 -7.738 1.00 90.81 82 VAL A CA 1
ATOM 586 C C . VAL A 1 82 ? 14.714 -3.425 -8.471 1.00 90.81 82 VAL A C 1
ATOM 588 O O . VAL A 1 82 ? 14.929 -3.620 -9.672 1.00 90.81 82 VAL A O 1
ATOM 591 N N . VAL A 1 83 ? 13.948 -4.239 -7.752 1.00 93.31 83 VAL A N 1
ATOM 592 C CA . VAL A 1 83 ? 13.292 -5.419 -8.328 1.00 93.31 83 VAL A CA 1
ATOM 593 C C . VAL A 1 83 ? 11.790 -5.186 -8.385 1.00 93.31 83 VAL A C 1
ATOM 595 O O . VAL A 1 83 ? 11.166 -4.905 -7.371 1.00 93.31 83 VAL A O 1
ATOM 598 N N . ALA A 1 84 ? 11.195 -5.328 -9.562 1.00 93.94 84 ALA A N 1
ATOM 599 C CA . ALA A 1 84 ? 9.754 -5.333 -9.756 1.00 93.94 84 ALA A CA 1
ATOM 600 C C . ALA A 1 84 ? 9.197 -6.753 -9.589 1.00 93.94 84 ALA A C 1
ATOM 602 O O . ALA A 1 84 ? 9.664 -7.692 -10.244 1.00 93.94 84 ALA A O 1
ATOM 603 N N . VAL A 1 85 ? 8.180 -6.907 -8.740 1.00 95.44 85 VAL A N 1
ATOM 604 C CA . VAL A 1 85 ? 7.525 -8.188 -8.436 1.00 95.44 85 VAL A CA 1
ATOM 605 C C . VAL A 1 85 ? 6.006 -8.029 -8.484 1.00 95.44 85 VAL A C 1
ATOM 607 O O . VAL A 1 85 ? 5.454 -7.007 -8.077 1.00 95.44 85 VAL A O 1
ATOM 610 N N . VAL A 1 86 ? 5.308 -9.046 -8.995 1.00 95.44 86 VAL A N 1
ATOM 611 C CA . VAL A 1 86 ? 3.840 -9.088 -8.971 1.00 95.44 86 VAL A CA 1
ATOM 612 C C . VAL A 1 86 ? 3.360 -9.263 -7.528 1.00 95.44 86 VAL A C 1
ATOM 614 O O . VAL A 1 86 ? 3.735 -10.251 -6.894 1.00 95.44 86 VAL A O 1
ATOM 617 N N . PRO A 1 87 ? 2.496 -8.372 -7.009 1.00 96.94 87 PRO A N 1
ATOM 618 C CA . PRO A 1 87 ? 1.961 -8.534 -5.666 1.00 96.94 87 PRO A CA 1
ATOM 619 C C . PRO A 1 87 ? 1.132 -9.811 -5.539 1.00 96.94 87 PRO A C 1
ATOM 621 O O . PRO A 1 87 ? 0.346 -10.162 -6.431 1.00 96.94 87 PRO A O 1
ATOM 624 N N . THR A 1 88 ? 1.262 -10.475 -4.396 1.00 96.94 88 THR A N 1
ATOM 625 C CA . THR A 1 88 ? 0.463 -11.643 -4.010 1.00 96.94 88 THR A CA 1
ATOM 626 C C . THR A 1 88 ? -0.644 -11.288 -3.022 1.00 96.94 88 THR A C 1
ATOM 628 O O . THR A 1 88 ? -1.564 -12.081 -2.851 1.00 96.94 88 THR A O 1
ATOM 631 N N . GLY A 1 89 ? -0.583 -10.115 -2.386 1.00 97.06 89 GLY A N 1
ATOM 632 C CA . GLY A 1 89 ? -1.553 -9.695 -1.379 1.00 97.06 89 GLY A CA 1
ATOM 633 C C . GLY A 1 89 ? -1.436 -8.226 -0.982 1.00 97.06 89 GLY A C 1
ATOM 634 O O . GLY A 1 89 ? -0.648 -7.465 -1.547 1.00 97.06 89 GLY A O 1
ATOM 635 N N . ALA A 1 90 ? -2.216 -7.863 0.031 1.00 96.81 90 ALA A N 1
ATOM 636 C CA . ALA A 1 90 ? -2.124 -6.606 0.760 1.00 96.81 90 ALA A CA 1
ATOM 637 C C . ALA A 1 90 ? -1.925 -6.902 2.251 1.00 96.81 90 ALA A C 1
ATOM 639 O O . ALA A 1 90 ? -2.324 -7.957 2.746 1.00 96.81 90 ALA A O 1
ATOM 640 N N . LYS A 1 91 ? -1.333 -5.959 2.978 1.00 96.25 91 LYS A N 1
ATOM 641 C CA . LYS A 1 91 ? -1.136 -6.046 4.424 1.00 96.25 91 LYS A CA 1
ATOM 642 C C . LYS A 1 91 ? -1.513 -4.730 5.081 1.00 96.25 91 LYS A C 1
ATOM 644 O O . LYS A 1 91 ? -1.203 -3.674 4.541 1.00 96.25 91 LYS A O 1
ATOM 649 N N . ILE A 1 92 ? -2.155 -4.814 6.246 1.00 95.81 92 ILE A N 1
ATOM 650 C CA . ILE A 1 92 ? -2.401 -3.675 7.136 1.00 95.81 92 ILE A CA 1
ATOM 651 C C . ILE A 1 92 ? -1.500 -3.828 8.359 1.00 95.81 92 ILE A C 1
ATOM 653 O O . ILE A 1 92 ? -1.453 -4.891 8.982 1.00 95.81 92 ILE A O 1
ATOM 657 N N . TRP A 1 93 ? -0.829 -2.744 8.715 1.00 94.50 93 TRP A N 1
ATOM 658 C CA . TRP A 1 93 ? -0.030 -2.580 9.914 1.00 94.50 93 TRP A CA 1
ATOM 659 C C . TRP A 1 93 ? -0.737 -1.639 10.889 1.00 94.50 93 TRP A C 1
ATOM 661 O O . TRP A 1 93 ? -1.299 -0.619 10.491 1.00 94.50 93 TRP A O 1
ATOM 671 N N . GLY A 1 94 ? -0.702 -2.001 12.167 1.00 93.50 94 GLY A N 1
ATOM 672 C CA . GLY A 1 94 ? -1.329 -1.268 13.258 1.00 93.50 94 GLY A CA 1
ATOM 673 C C . GLY A 1 94 ? -1.566 -2.180 14.459 1.00 93.50 94 GLY A C 1
ATOM 674 O O . GLY A 1 94 ? -1.586 -3.408 14.326 1.00 93.50 94 GLY A O 1
ATOM 675 N N . GLU A 1 95 ? -1.749 -1.593 15.637 1.00 95.62 95 GLU A N 1
ATOM 676 C CA . GLU A 1 95 ? -2.202 -2.347 16.798 1.00 95.62 95 GLU A CA 1
ATOM 677 C C . GLU A 1 95 ? -3.627 -2.878 16.585 1.00 95.62 95 GLU A C 1
ATOM 679 O O . GLU A 1 95 ? -4.472 -2.271 15.923 1.00 95.62 95 GLU A O 1
ATOM 684 N N . LYS A 1 96 ? -3.891 -4.060 17.147 1.00 97.06 96 LYS A N 1
ATOM 685 C CA . LYS A 1 96 ? -5.211 -4.714 17.108 1.00 97.06 96 LYS A CA 1
ATOM 686 C C . LYS A 1 96 ? -6.092 -4.319 18.288 1.00 97.06 96 LYS A C 1
ATOM 688 O O . LYS A 1 96 ? -7.214 -4.801 18.415 1.00 97.06 96 LYS A O 1
ATOM 693 N N . THR A 1 97 ? -5.564 -3.534 19.217 1.00 97.81 97 THR A N 1
ATOM 694 C CA . THR A 1 97 ? -6.264 -3.108 20.423 1.00 97.81 97 THR A CA 1
ATOM 695 C C . THR A 1 97 ? -6.050 -1.619 20.606 1.00 97.81 97 THR A C 1
ATOM 697 O O . THR A 1 97 ? -4.929 -1.162 20.464 1.00 97.81 97 THR A O 1
ATOM 700 N N . MET A 1 98 ? -7.111 -0.898 20.948 1.00 97.81 98 MET A N 1
ATOM 701 C CA . MET A 1 98 ? -7.076 0.531 21.250 1.00 97.81 98 MET A CA 1
ATOM 702 C C . MET A 1 98 ? -7.845 0.798 22.544 1.00 97.81 98 MET A C 1
ATOM 704 O O . MET A 1 98 ? -8.704 0.008 22.944 1.00 97.81 98 MET A O 1
ATOM 708 N N . LYS A 1 99 ? -7.575 1.920 23.198 1.00 98.19 99 LYS A N 1
ATOM 709 C CA . LYS A 1 99 ? -8.397 2.458 24.287 1.00 98.19 99 LYS A CA 1
ATOM 710 C C . LYS A 1 99 ? -9.422 3.439 23.736 1.00 98.19 99 LYS A C 1
ATOM 712 O O . LYS A 1 99 ? -9.180 4.105 22.733 1.00 98.19 99 LYS A O 1
ATOM 717 N N . VAL A 1 100 ? -10.558 3.582 24.414 1.00 98.06 100 VAL A N 1
ATOM 718 C CA . VAL A 1 100 ? -11.500 4.671 24.102 1.00 98.06 100 VAL A CA 1
ATOM 719 C C . VAL A 1 100 ? -10.781 6.030 24.148 1.00 98.06 100 VAL A C 1
ATOM 721 O O . VAL A 1 100 ? -10.076 6.330 25.111 1.00 98.06 100 VAL A O 1
ATOM 724 N N . GLY A 1 101 ? -10.967 6.845 23.108 1.00 96.62 101 GLY A N 1
ATOM 725 C CA . GLY A 1 101 ? -10.320 8.147 22.923 1.00 96.62 101 GLY A CA 1
ATOM 726 C C . GLY A 1 101 ? -8.938 8.090 22.263 1.00 96.62 101 GLY A C 1
ATOM 727 O O . GLY A 1 101 ? -8.365 9.139 21.974 1.00 96.62 101 GLY A O 1
ATOM 728 N N . GLU A 1 102 ? -8.390 6.898 22.015 1.00 97.19 102 GLU A N 1
ATOM 729 C CA . GLU A 1 102 ? -7.091 6.733 21.365 1.00 97.19 102 GLU A CA 1
ATOM 730 C C . GLU A 1 102 ? -7.162 6.990 19.855 1.00 97.19 102 GLU A C 1
ATOM 732 O O . GLU A 1 102 ? -8.157 6.688 19.189 1.00 97.19 102 GLU A O 1
ATOM 737 N N . LYS A 1 103 ? -6.065 7.525 19.316 1.00 95.31 103 LYS A N 1
ATOM 738 C CA . LYS A 1 103 ? -5.823 7.683 17.885 1.00 95.31 103 LYS A CA 1
ATOM 739 C C . LYS A 1 103 ? -4.668 6.774 17.479 1.00 95.31 103 LYS A C 1
ATOM 741 O O . LYS A 1 103 ? -3.607 6.830 18.092 1.00 95.31 103 LYS A O 1
ATOM 746 N N . GLN A 1 104 ? -4.856 6.010 16.411 1.00 93.56 104 GLN A N 1
ATOM 747 C CA . GLN A 1 104 ? -3.841 5.123 15.857 1.00 93.56 104 GLN A CA 1
ATOM 748 C C . GLN A 1 104 ? -3.696 5.345 14.354 1.00 93.56 104 GLN A C 1
ATOM 750 O O . GLN A 1 104 ? -4.692 5.427 13.636 1.00 93.56 104 GLN A O 1
ATOM 755 N N . LEU A 1 105 ? -2.451 5.377 13.880 1.00 93.00 105 LEU A N 1
ATOM 756 C CA . LEU A 1 105 ? -2.145 5.365 12.456 1.00 93.00 105 LEU A CA 1
ATOM 757 C C . LEU A 1 105 ? -2.091 3.916 11.961 1.00 93.00 105 LEU A C 1
ATOM 759 O O . LEU A 1 105 ? -1.294 3.114 12.451 1.00 93.00 105 LEU A O 1
ATOM 763 N N . LEU A 1 106 ? -2.936 3.582 10.993 1.00 94.12 106 LEU A N 1
ATOM 764 C CA . LEU A 1 106 ? -2.811 2.366 10.200 1.00 94.12 106 LEU A CA 1
ATOM 765 C C . LEU A 1 106 ? -1.981 2.651 8.960 1.00 94.12 106 LEU A C 1
ATOM 767 O O . LEU A 1 106 ? -2.111 3.725 8.382 1.00 94.12 106 LEU A O 1
ATOM 771 N N . THR A 1 107 ? -1.205 1.669 8.518 1.00 93.50 107 THR A N 1
ATOM 772 C CA . THR A 1 107 ? -0.461 1.731 7.254 1.00 93.50 107 THR A CA 1
ATOM 773 C C . THR A 1 107 ? -0.766 0.490 6.433 1.00 93.50 107 THR A C 1
ATOM 775 O O . THR A 1 107 ? -0.905 -0.594 6.994 1.00 93.50 107 THR A O 1
ATOM 778 N N . ALA A 1 108 ? -0.854 0.613 5.115 1.00 94.12 108 ALA A N 1
ATOM 779 C CA . ALA A 1 108 ? -1.030 -0.516 4.218 1.00 94.12 108 ALA A CA 1
ATOM 780 C C . ALA A 1 108 ? 0.021 -0.554 3.109 1.00 94.12 108 ALA A C 1
ATOM 782 O O . ALA A 1 108 ? 0.460 0.479 2.601 1.00 94.12 108 ALA A O 1
ATOM 783 N N . SER A 1 109 ? 0.375 -1.776 2.719 1.00 94.44 109 SER A N 1
ATOM 784 C CA . SER A 1 109 ? 1.329 -2.065 1.648 1.00 94.44 109 SER A CA 1
ATOM 785 C C . SER A 1 109 ? 0.857 -3.250 0.813 1.00 94.44 109 SER A C 1
ATOM 787 O O . SER A 1 109 ? 0.197 -4.165 1.315 1.00 94.44 109 SER A O 1
ATOM 789 N N . LEU A 1 110 ? 1.216 -3.240 -0.471 1.00 95.94 110 LEU A N 1
ATOM 790 C CA . LEU A 1 110 ? 1.196 -4.446 -1.295 1.00 95.94 110 LEU A CA 1
ATOM 791 C C . LEU A 1 110 ? 2.320 -5.366 -0.817 1.00 95.94 110 LEU A C 1
ATOM 793 O O . LEU A 1 110 ? 3.361 -4.875 -0.388 1.00 95.94 110 LEU A O 1
ATOM 797 N N . VAL A 1 111 ? 2.124 -6.679 -0.899 1.00 96.31 111 VAL A N 1
ATOM 798 C CA . VAL A 1 111 ? 3.131 -7.661 -0.469 1.00 96.31 111 VAL A CA 1
ATOM 799 C C . VAL A 1 111 ? 3.354 -8.741 -1.521 1.00 96.31 111 VAL A C 1
ATOM 801 O O . VAL A 1 111 ? 2.435 -9.085 -2.272 1.00 96.31 111 VAL A O 1
ATOM 804 N N . ALA A 1 112 ? 4.560 -9.303 -1.549 1.00 95.50 112 ALA A N 1
ATOM 805 C CA . ALA A 1 112 ? 4.886 -10.552 -2.232 1.00 95.50 112 ALA A CA 1
ATOM 806 C C . ALA A 1 112 ? 5.527 -11.516 -1.224 1.00 95.50 112 ALA A C 1
ATOM 808 O O . ALA A 1 112 ? 6.692 -11.370 -0.860 1.00 95.50 112 ALA A O 1
ATOM 809 N N . GLY A 1 113 ? 4.753 -12.489 -0.738 1.00 91.19 113 GLY A N 1
AT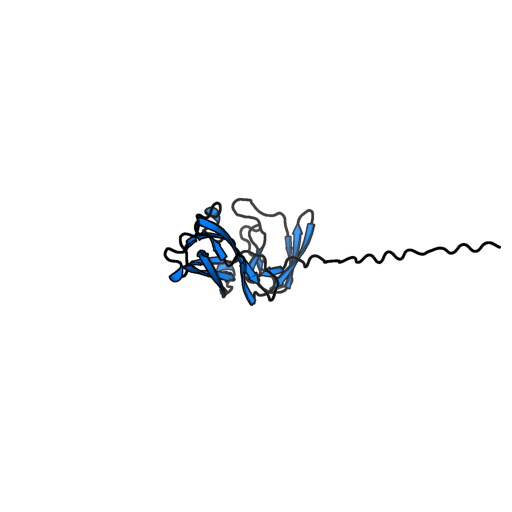OM 810 C CA . GLY A 1 113 ? 5.156 -13.268 0.436 1.00 91.19 113 GLY A CA 1
ATOM 811 C C . GLY A 1 113 ? 5.277 -12.371 1.673 1.00 91.19 113 GLY A C 1
ATOM 812 O O . GLY A 1 113 ? 4.307 -11.708 2.037 1.00 91.19 113 GLY A O 1
ATOM 813 N N . ASP A 1 114 ? 6.461 -12.342 2.286 1.00 88.94 114 ASP A N 1
ATOM 814 C CA . ASP A 1 114 ? 6.751 -11.524 3.474 1.00 88.94 114 ASP A CA 1
ATOM 815 C C . ASP A 1 114 ? 7.334 -10.137 3.145 1.00 88.94 114 ASP A C 1
ATOM 817 O O . ASP A 1 114 ? 7.499 -9.319 4.051 1.00 88.94 114 ASP A O 1
ATOM 821 N N . ASP A 1 115 ? 7.654 -9.865 1.875 1.00 90.88 115 ASP A N 1
ATOM 822 C CA . ASP A 1 115 ? 8.271 -8.606 1.456 1.00 90.88 115 ASP A CA 1
ATOM 823 C C . ASP A 1 115 ? 7.203 -7.541 1.149 1.00 90.88 115 ASP A C 1
ATOM 825 O O . ASP A 1 115 ? 6.300 -7.758 0.332 1.00 90.88 115 ASP A O 1
ATOM 829 N N . ASP A 1 116 ? 7.329 -6.374 1.788 1.00 92.56 116 ASP A N 1
ATOM 830 C CA . ASP A 1 116 ? 6.540 -5.182 1.471 1.00 92.56 116 ASP A CA 1
ATOM 831 C C . ASP A 1 116 ? 7.004 -4.577 0.136 1.00 92.56 116 ASP A C 1
ATOM 833 O O . ASP A 1 116 ? 8.200 -4.447 -0.132 1.00 92.56 116 ASP A O 1
ATOM 837 N N . LEU A 1 117 ? 6.044 -4.170 -0.695 1.00 92.69 117 LEU A N 1
ATOM 838 C CA . LEU A 1 117 ? 6.290 -3.621 -2.023 1.00 92.69 117 LEU A CA 1
ATOM 839 C C . LEU A 1 117 ? 6.087 -2.096 -2.061 1.00 92.69 117 LEU A C 1
ATOM 841 O O . LEU A 1 117 ? 5.065 -1.538 -1.633 1.00 92.69 117 LEU A O 1
ATOM 845 N N . PHE A 1 118 ? 7.064 -1.405 -2.638 1.00 89.19 118 PHE A N 1
ATOM 846 C CA . PHE A 1 118 ? 7.034 0.027 -2.931 1.00 89.19 118 PHE A CA 1
ATOM 847 C C . PHE A 1 118 ? 6.272 0.323 -4.236 1.00 89.19 118 PHE A C 1
ATOM 849 O O . PHE A 1 118 ? 5.997 -0.578 -5.029 1.00 89.19 118 PHE A O 1
ATOM 856 N N . GLY A 1 119 ? 5.914 1.593 -4.451 1.00 84.94 119 GLY A N 1
ATOM 857 C CA . GLY A 1 119 ? 5.201 2.071 -5.645 1.00 84.94 119 GLY A CA 1
ATOM 858 C C . GLY A 1 119 ? 3.819 2.671 -5.370 1.00 84.94 119 GLY A C 1
ATOM 859 O O . GLY A 1 119 ? 3.216 2.474 -4.315 1.00 84.94 119 GLY A O 1
ATOM 860 N N . GLU A 1 120 ? 3.297 3.439 -6.311 1.00 84.12 120 GLU A N 1
ATOM 861 C CA . GLU A 1 120 ? 2.035 4.164 -6.130 1.00 84.12 120 GLU A CA 1
ATOM 862 C C . GLU A 1 120 ? 0.848 3.307 -6.588 1.00 84.12 120 GLU A C 1
ATOM 864 O O . GLU A 1 120 ? 0.495 3.270 -7.766 1.00 84.12 120 GLU A O 1
ATOM 869 N N . ALA A 1 121 ? 0.272 2.552 -5.651 1.00 86.56 121 ALA A N 1
ATOM 870 C CA . ALA A 1 121 ? -0.973 1.817 -5.853 1.00 86.56 121 ALA A CA 1
ATOM 871 C C . ALA A 1 121 ? -2.168 2.689 -5.462 1.00 86.56 121 ALA A C 1
ATOM 873 O O . ALA A 1 121 ? -2.101 3.431 -4.481 1.00 86.56 121 ALA A O 1
ATOM 874 N N . ARG A 1 122 ? -3.296 2.532 -6.161 1.00 87.44 122 ARG A N 1
ATOM 875 C CA . ARG A 1 122 ? -4.557 3.127 -5.711 1.00 87.44 122 ARG A CA 1
ATOM 876 C C . ARG A 1 122 ? -4.984 2.445 -4.414 1.00 87.44 122 ARG A C 1
ATOM 878 O O . ARG A 1 122 ? -4.961 1.219 -4.332 1.00 87.44 122 ARG A O 1
ATOM 885 N N . ILE A 1 123 ? -5.404 3.219 -3.422 1.00 89.12 123 ILE A N 1
ATOM 886 C CA . ILE A 1 123 ? -5.785 2.710 -2.103 1.00 89.12 123 ILE A CA 1
ATOM 887 C C . ILE A 1 123 ? -7.177 3.188 -1.709 1.00 89.12 123 ILE A C 1
ATOM 889 O O . ILE A 1 123 ? -7.536 4.345 -1.915 1.00 89.12 123 ILE A O 1
ATOM 893 N N . GLU A 1 124 ? -7.957 2.283 -1.130 1.00 92.50 124 GLU A N 1
ATOM 894 C CA . GLU A 1 124 ? -9.286 2.564 -0.601 1.00 92.50 124 GLU A CA 1
ATOM 895 C C . GLU A 1 124 ? -9.407 1.980 0.806 1.00 92.50 124 GLU A C 1
ATOM 897 O O . GLU A 1 124 ? -9.205 0.783 1.016 1.00 92.50 124 GLU A O 1
ATOM 902 N N . TRP A 1 125 ? -9.739 2.833 1.775 1.00 93.38 125 TRP A N 1
ATOM 903 C CA . TRP A 1 125 ? -9.960 2.455 3.170 1.00 93.38 125 TRP A CA 1
ATOM 904 C C . TRP A 1 125 ? -11.451 2.457 3.489 1.00 93.38 125 TRP A C 1
ATOM 906 O O . TRP A 1 125 ? -12.152 3.415 3.165 1.00 93.38 125 TRP A O 1
ATOM 916 N N . ASN A 1 126 ? -11.924 1.428 4.187 1.00 95.75 126 ASN A N 1
ATOM 917 C CA . ASN A 1 126 ? -13.313 1.323 4.615 1.00 95.75 126 ASN A CA 1
ATOM 918 C C . ASN A 1 126 ? -13.434 0.839 6.066 1.00 95.75 126 ASN A C 1
ATOM 920 O O . ASN A 1 126 ? -12.679 -0.030 6.510 1.00 95.75 126 ASN A O 1
ATOM 924 N N . LEU A 1 127 ? -14.421 1.375 6.783 1.00 96.19 127 LEU A N 1
ATOM 925 C CA . LEU A 1 127 ? -14.856 0.854 8.077 1.00 96.19 127 LEU A CA 1
ATOM 926 C C . LEU A 1 127 ? -16.062 -0.059 7.867 1.00 96.19 127 LEU A C 1
ATOM 928 O O . LEU A 1 127 ? -16.983 0.275 7.120 1.00 96.19 127 LEU A O 1
ATOM 932 N N . GLY A 1 128 ? -16.060 -1.213 8.526 1.00 97.31 128 GLY A N 1
ATOM 933 C CA . GLY A 1 128 ? -17.216 -2.095 8.572 1.00 97.31 128 GLY A CA 1
ATOM 934 C C . GLY A 1 128 ? -18.399 -1.450 9.296 1.00 97.31 128 GLY A C 1
ATOM 935 O O . GLY A 1 128 ? -18.262 -0.486 10.052 1.00 97.31 128 GLY A O 1
ATOM 936 N N . THR A 1 129 ? -19.594 -1.998 9.085 1.00 97.44 129 THR A N 1
ATOM 937 C CA . THR A 1 129 ? -20.814 -1.548 9.778 1.00 97.44 129 THR A CA 1
ATOM 938 C C . THR A 1 129 ? -20.746 -1.770 11.290 1.00 97.44 129 THR A C 1
ATOM 940 O O . THR A 1 129 ? -21.426 -1.095 12.052 1.00 97.44 129 THR A O 1
ATOM 943 N N . ASP A 1 130 ? -19.907 -2.699 11.740 1.00 97.31 130 ASP A N 1
ATOM 944 C CA . ASP A 1 130 ? -19.604 -2.954 13.149 1.00 97.31 130 ASP A CA 1
ATOM 945 C C . ASP A 1 130 ? -18.782 -1.832 13.805 1.00 97.31 130 ASP A C 1
ATOM 947 O O . ASP A 1 130 ? -18.756 -1.719 15.026 1.00 97.31 130 ASP A O 1
ATOM 951 N N . CYS A 1 131 ? -18.172 -0.948 13.015 1.00 97.38 131 CYS A N 1
ATOM 952 C CA . CYS A 1 131 ? -17.457 0.217 13.525 1.00 97.38 131 CYS A CA 1
ATOM 953 C C . CYS A 1 131 ? -18.383 1.369 13.935 1.00 97.38 131 CYS A C 1
ATOM 955 O O . CYS A 1 131 ? -17.914 2.333 14.544 1.00 97.38 131 CYS A O 1
ATOM 957 N N . THR A 1 132 ? -19.684 1.310 13.616 1.00 97.44 132 THR A N 1
ATOM 958 C CA . THR A 1 132 ? -20.636 2.372 13.970 1.00 97.44 132 THR A CA 1
ATOM 959 C C . THR A 1 132 ? -20.618 2.630 15.479 1.00 97.44 132 THR A C 1
ATOM 961 O O . THR A 1 132 ? -20.856 1.732 16.280 1.00 97.44 132 THR A O 1
ATOM 964 N N . ASN A 1 133 ? -20.325 3.877 15.864 1.00 96.50 133 ASN A N 1
ATOM 965 C CA . ASN A 1 133 ? -20.109 4.342 17.244 1.00 96.50 133 ASN A CA 1
ATOM 966 C C . ASN A 1 133 ? -18.887 3.750 17.980 1.00 96.50 133 ASN A C 1
ATOM 968 O O . ASN A 1 133 ? -18.590 4.201 19.081 1.00 96.50 133 ASN A O 1
ATOM 972 N N . VAL A 1 134 ? -18.156 2.794 17.397 1.00 97.94 134 VAL A N 1
ATOM 973 C CA . VAL A 1 134 ? -16.946 2.189 17.987 1.00 97.94 134 VAL A CA 1
ATOM 974 C C . VAL A 1 134 ? -15.698 2.944 17.554 1.00 97.94 134 VAL A C 1
ATOM 976 O O . VAL A 1 134 ? -14.861 3.278 18.391 1.00 97.94 134 VAL A O 1
ATOM 979 N N . ALA A 1 135 ? -15.571 3.235 16.260 1.00 97.44 135 ALA A N 1
ATOM 980 C CA . ALA A 1 135 ? -14.426 3.938 15.705 1.00 97.44 135 ALA A CA 1
ATOM 981 C C . ALA A 1 135 ? -14.807 4.740 14.456 1.00 97.44 135 ALA A C 1
ATOM 983 O O . ALA A 1 135 ? -15.781 4.437 13.767 1.00 97.44 135 ALA A O 1
ATOM 984 N N . SER A 1 136 ? -14.013 5.757 14.146 1.00 96.81 136 SER A N 1
ATOM 985 C CA . SER A 1 136 ? -14.126 6.542 12.919 1.00 96.81 136 SER A CA 1
ATOM 986 C C . SER A 1 136 ? -12.750 6.783 12.311 1.00 96.81 136 SER A C 1
ATOM 988 O O . SER A 1 136 ? -11.725 6.656 12.983 1.00 96.81 136 SER A O 1
ATOM 990 N N . PHE A 1 137 ? -12.707 7.131 11.026 1.00 94.00 137 PHE A N 1
ATOM 991 C CA . PHE A 1 137 ? -11.469 7.627 10.444 1.00 94.00 137 PHE A CA 1
ATOM 992 C C . PHE A 1 137 ? -11.227 9.073 10.878 1.00 94.00 137 PHE A C 1
ATOM 994 O O . PHE A 1 137 ? -12.136 9.903 10.828 1.00 94.00 137 PHE A O 1
ATOM 1001 N N . GLY A 1 138 ? -9.990 9.370 11.266 1.00 88.19 138 GLY A N 1
ATOM 1002 C CA . GLY A 1 138 ? -9.546 10.731 11.529 1.00 88.19 138 GLY A CA 1
ATOM 1003 C C . GLY A 1 138 ? -9.460 11.579 10.254 1.00 88.19 138 GLY A C 1
ATOM 1004 O O . GLY A 1 138 ? -9.493 11.044 9.138 1.00 88.19 138 GLY A O 1
ATOM 1005 N N . PRO A 1 139 ? -9.343 12.911 10.402 1.00 75.88 139 PRO A N 1
ATOM 1006 C CA . PRO A 1 139 ? -9.073 13.793 9.275 1.00 75.88 139 PRO A CA 1
ATOM 1007 C C . PRO A 1 139 ? -7.701 13.462 8.683 1.00 75.88 139 PRO A C 1
ATOM 1009 O O . PRO A 1 139 ? -6.725 13.313 9.416 1.00 75.88 139 PRO A O 1
ATOM 1012 N N . VAL A 1 140 ? -7.615 13.375 7.356 1.00 68.56 140 VAL A N 1
ATOM 1013 C CA . VAL A 1 140 ? -6.331 13.172 6.682 1.00 68.56 140 VAL A CA 1
ATOM 1014 C C . VAL A 1 140 ? -5.666 14.530 6.493 1.00 68.56 140 VAL A C 1
ATOM 1016 O O . VAL A 1 140 ? -6.117 15.336 5.681 1.00 68.56 140 VAL A O 1
ATOM 1019 N N . MET A 1 141 ? -4.627 14.819 7.276 1.00 55.31 141 MET A N 1
ATOM 1020 C CA . MET A 1 141 ? -3.860 16.057 7.125 1.00 55.31 141 MET A CA 1
ATOM 1021 C C . MET A 1 141 ? -2.747 15.844 6.095 1.00 55.31 141 MET A C 1
ATOM 1023 O O . MET A 1 141 ? -1.894 14.989 6.297 1.00 55.31 141 MET A O 1
ATOM 1027 N N . GLY A 1 142 ? -2.763 16.610 5.000 1.00 55.81 142 GLY A N 1
ATOM 1028 C CA . GLY A 1 142 ? -1.755 16.546 3.927 1.00 55.81 142 GLY A CA 1
ATOM 1029 C C . GLY A 1 142 ? -2.159 15.751 2.676 1.00 55.81 142 GLY A C 1
ATOM 1030 O O . GLY A 1 142 ? -1.572 15.963 1.625 1.00 55.81 142 GLY A O 1
ATOM 1031 N N . ALA A 1 143 ? -3.207 14.922 2.737 1.00 49.38 143 ALA A N 1
ATOM 1032 C CA . ALA A 1 143 ? -3.695 14.126 1.595 1.00 49.38 143 ALA A CA 1
ATOM 1033 C C . ALA A 1 143 ? -4.739 14.827 0.716 1.00 49.38 143 ALA A C 1
ATOM 1035 O O . ALA A 1 143 ? -5.362 14.198 -0.144 1.00 49.38 143 ALA A O 1
ATOM 1036 N N . GLN A 1 144 ? -5.005 16.111 0.970 1.00 45.94 144 GLN A N 1
ATOM 1037 C CA . GLN A 1 144 ? -5.951 16.879 0.156 1.00 45.94 144 GLN A CA 1
ATOM 1038 C C . GLN A 1 144 ? -5.475 16.954 -1.303 1.00 45.94 144 GLN A C 1
ATOM 1040 O O . GLN A 1 144 ? -6.307 16.933 -2.207 1.00 45.94 144 GLN A O 1
ATOM 1045 N N . ASP A 1 145 ? -4.158 16.898 -1.518 1.00 48.81 145 ASP A N 1
ATOM 1046 C CA . ASP A 1 145 ? -3.536 16.923 -2.843 1.00 48.81 145 ASP A CA 1
ATOM 1047 C C . ASP A 1 145 ? -3.431 15.528 -3.493 1.00 48.81 145 ASP A C 1
ATOM 1049 O O . ASP A 1 145 ? -3.286 15.428 -4.709 1.00 48.81 145 ASP A O 1
ATOM 1053 N N . THR A 1 146 ? -3.542 14.440 -2.714 1.00 50.94 146 THR A N 1
ATOM 1054 C CA . THR A 1 146 ? -3.483 13.045 -3.208 1.00 50.94 146 THR A CA 1
ATOM 1055 C C . THR A 1 146 ? -4.868 12.418 -3.395 1.00 50.94 146 THR A C 1
ATOM 1057 O O . THR A 1 146 ? -4.983 11.255 -3.784 1.00 50.94 146 THR A O 1
ATOM 1060 N N . GLY A 1 147 ? -5.947 13.156 -3.101 1.00 47.72 147 GLY A N 1
ATOM 1061 C CA . GLY A 1 147 ? -7.320 12.657 -3.217 1.00 47.72 147 GLY A CA 1
ATOM 1062 C C . GLY A 1 147 ? -7.641 11.499 -2.263 1.00 47.72 147 GLY A C 1
ATOM 1063 O O . GLY A 1 147 ? -8.519 10.690 -2.557 1.00 47.72 147 GLY A O 1
ATOM 1064 N N . GLY A 1 148 ? -6.932 11.391 -1.132 1.00 48.31 148 GLY A N 1
ATOM 1065 C CA . GLY A 1 148 ? -7.130 10.313 -0.158 1.00 48.31 148 GLY A CA 1
ATOM 1066 C C . GLY A 1 148 ? -6.441 8.990 -0.507 1.00 48.31 148 GLY A C 1
ATOM 1067 O O . GLY A 1 148 ? -6.775 7.971 0.095 1.00 48.31 148 GLY A O 1
ATOM 1068 N N . GLN A 1 149 ? -5.472 9.005 -1.427 1.00 61.00 149 GLN A N 1
ATOM 1069 C CA . GLN A 1 149 ? -4.677 7.836 -1.825 1.00 61.00 149 GLN A CA 1
ATOM 1070 C C . GLN A 1 149 ? -3.477 7.556 -0.900 1.00 61.00 149 GLN A C 1
ATOM 1072 O O . GLN A 1 149 ? -2.497 6.923 -1.294 1.00 61.00 149 GLN A O 1
ATOM 1077 N N . ASP A 1 150 ? -3.542 8.007 0.348 1.00 75.56 150 ASP A N 1
ATOM 1078 C CA . ASP A 1 150 ? -2.448 7.815 1.287 1.00 75.56 150 ASP A CA 1
ATOM 1079 C C . ASP A 1 150 ? -2.395 6.371 1.782 1.00 75.56 150 ASP A C 1
ATOM 1081 O O . ASP A 1 150 ? -3.390 5.801 2.241 1.00 75.56 150 ASP A O 1
ATOM 1085 N N . ARG A 1 151 ? -1.181 5.808 1.776 1.00 84.75 151 ARG A N 1
ATOM 1086 C CA . ARG A 1 151 ? -0.866 4.490 2.353 1.00 84.75 151 ARG A CA 1
ATOM 1087 C C . ARG A 1 151 ? -1.195 4.389 3.842 1.00 84.75 151 AR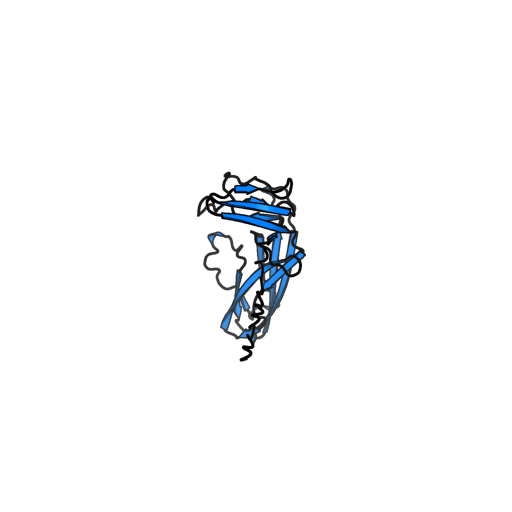G A C 1
ATOM 1089 O O . ARG A 1 151 ? -1.177 3.284 4.378 1.00 84.75 151 ARG A O 1
ATOM 1096 N N . SER A 1 152 ? -1.497 5.507 4.495 1.00 89.19 152 SER A N 1
ATOM 1097 C CA . SER A 1 152 ? -1.767 5.565 5.920 1.00 89.19 152 SER A CA 1
ATOM 1098 C C . SER A 1 152 ? -3.128 6.182 6.218 1.00 89.19 152 SER A C 1
ATOM 1100 O O . SER A 1 152 ? -3.597 7.080 5.520 1.00 89.19 152 SER A O 1
ATOM 1102 N N . ARG A 1 153 ? -3.771 5.709 7.286 1.00 91.31 153 ARG A N 1
ATOM 1103 C CA . ARG A 1 153 ? -5.085 6.183 7.715 1.00 91.31 153 ARG A CA 1
ATOM 1104 C C . ARG A 1 153 ? -5.189 6.224 9.228 1.00 91.31 153 ARG A C 1
ATOM 1106 O O . ARG A 1 153 ? -4.961 5.224 9.902 1.00 91.31 153 ARG A O 1
ATOM 1113 N N . ASP A 1 154 ? -5.590 7.374 9.750 1.00 93.31 154 ASP A N 1
ATOM 1114 C CA . ASP A 1 154 ? -5.886 7.516 11.168 1.00 93.31 154 ASP A CA 1
ATOM 1115 C C . ASP A 1 154 ? -7.229 6.872 11.514 1.00 93.31 154 ASP A C 1
ATOM 1117 O O . ASP A 1 154 ? -8.244 7.156 10.873 1.00 93.31 154 ASP A O 1
ATOM 1121 N N . VAL A 1 155 ? -7.247 6.060 12.566 1.00 95.25 155 VAL A N 1
ATOM 1122 C CA . VAL A 1 155 ? -8.452 5.531 13.210 1.00 95.25 155 VAL A CA 1
ATOM 1123 C C . VAL A 1 155 ? -8.545 6.121 14.613 1.00 95.25 155 VAL A C 1
ATOM 1125 O O . VAL A 1 155 ? -7.554 6.174 15.340 1.00 95.25 155 VAL A O 1
ATOM 1128 N N . ILE A 1 156 ? -9.734 6.586 14.985 1.00 97.38 156 ILE A N 1
ATOM 1129 C CA . ILE A 1 156 ? -10.035 7.178 16.289 1.00 97.38 156 ILE A CA 1
ATOM 1130 C C . ILE A 1 156 ? -11.063 6.289 16.985 1.00 97.38 156 ILE A C 1
ATOM 1132 O O . ILE A 1 156 ? -12.150 6.057 16.453 1.00 97.38 156 ILE A O 1
ATOM 1136 N N . ALA A 1 157 ? -10.728 5.799 18.174 1.00 97.62 157 ALA A N 1
ATOM 1137 C CA . ALA A 1 157 ? -11.602 4.964 18.986 1.00 97.62 157 ALA A CA 1
ATOM 1138 C C . ALA A 1 157 ? -12.614 5.822 19.766 1.00 97.62 157 ALA A C 1
ATOM 1140 O O . ALA A 1 157 ? -12.235 6.645 20.598 1.00 97.62 157 ALA A O 1
ATOM 1141 N N . ALA A 1 158 ? -13.907 5.613 19.529 1.00 97.56 158 ALA A N 1
ATOM 1142 C CA . ALA A 1 158 ? -15.002 6.387 20.116 1.00 97.56 158 ALA A CA 1
ATOM 1143 C C . ALA A 1 158 ? -15.695 5.672 21.289 1.00 97.56 158 ALA A C 1
ATOM 1145 O O . ALA A 1 158 ? -16.054 6.317 22.273 1.00 97.56 158 ALA A O 1
ATOM 1146 N N . ALA A 1 159 ? -15.860 4.349 21.219 1.00 98.06 159 ALA A N 1
ATOM 1147 C CA . ALA A 1 159 ? -16.478 3.554 22.279 1.00 98.06 159 ALA A CA 1
ATOM 1148 C C . ALA A 1 159 ? -15.939 2.121 22.292 1.00 98.06 159 ALA A C 1
ATOM 1150 O O . ALA A 1 159 ? -15.350 1.658 21.318 1.00 98.06 159 ALA A O 1
ATOM 1151 N N . LYS A 1 160 ? -16.154 1.405 23.402 1.00 98.31 160 LYS A N 1
ATOM 1152 C CA . LYS A 1 160 ? -15.748 -0.001 23.528 1.00 98.31 160 LYS A CA 1
ATOM 1153 C C . LYS A 1 160 ? -16.487 -0.868 22.514 1.00 98.31 160 LYS A C 1
ATOM 1155 O O . LYS A 1 160 ? -17.692 -0.712 22.333 1.00 98.31 160 LYS A O 1
ATOM 1160 N N . GLY A 1 161 ? -15.783 -1.817 21.911 1.00 98.12 161 GLY A N 1
ATOM 1161 C CA . GLY A 1 161 ? -16.355 -2.693 20.895 1.00 98.12 161 GLY A CA 1
ATOM 1162 C C . GLY A 1 161 ? -15.295 -3.325 20.007 1.00 98.12 161 GLY A C 1
ATOM 1163 O O . GLY A 1 161 ? -14.103 -3.277 20.305 1.00 98.12 161 GLY A O 1
ATOM 1164 N N . ALA A 1 162 ? -15.739 -3.919 18.909 1.00 97.88 162 ALA A N 1
ATOM 1165 C CA . ALA A 1 162 ? -14.873 -4.444 17.867 1.00 97.88 162 ALA A CA 1
ATOM 1166 C C . ALA A 1 162 ? -15.236 -3.772 16.538 1.00 97.88 162 ALA A C 1
ATOM 1168 O O . ALA A 1 162 ? -16.401 -3.465 16.311 1.00 97.88 162 ALA A O 1
ATOM 1169 N N . CYS A 1 163 ? -14.234 -3.505 15.709 1.00 96.88 163 CYS A N 1
ATOM 1170 C CA . CYS A 1 163 ? -14.382 -2.797 14.445 1.00 96.88 163 CYS A CA 1
ATOM 1171 C C . CYS A 1 163 ? -13.478 -3.432 13.386 1.00 96.88 163 CYS A C 1
ATOM 1173 O O . CYS A 1 163 ? -12.260 -3.524 13.575 1.00 96.88 163 CYS A O 1
ATOM 1175 N N . HIS A 1 164 ? -14.060 -3.858 12.266 1.00 98.50 164 HIS A N 1
ATOM 1176 C CA . HIS A 1 164 ? -13.315 -4.310 11.098 1.00 98.50 164 HIS A CA 1
ATOM 1177 C C . HIS A 1 164 ? -12.914 -3.119 10.225 1.00 98.50 164 HIS A C 1
ATOM 1179 O O . HIS A 1 164 ? -13.753 -2.426 9.651 1.00 98.50 164 HIS A O 1
ATOM 1185 N N . VAL A 1 165 ? -11.611 -2.926 10.055 1.00 97.69 165 VAL A N 1
ATOM 1186 C CA . VAL A 1 165 ? -11.047 -1.972 9.100 1.00 97.69 165 VAL A CA 1
ATOM 1187 C C . VAL A 1 165 ? -10.558 -2.735 7.884 1.00 97.69 165 VAL A C 1
ATOM 1189 O O . VAL A 1 165 ? -9.780 -3.677 8.012 1.00 97.69 165 VAL A O 1
ATOM 1192 N N . THR A 1 166 ? -11.003 -2.340 6.700 1.00 97.88 166 THR A N 1
ATOM 1193 C CA . THR A 1 166 ? -10.617 -2.978 5.441 1.00 97.88 166 THR A CA 1
ATOM 1194 C C . THR A 1 166 ? -9.849 -1.999 4.572 1.00 97.88 166 THR A C 1
ATOM 1196 O O . THR A 1 166 ? -10.219 -0.829 4.475 1.00 97.88 166 THR A O 1
ATOM 1199 N N . VAL A 1 167 ? -8.795 -2.488 3.928 1.00 96.06 167 VAL A N 1
ATOM 1200 C CA . VAL A 1 167 ? -8.084 -1.774 2.871 1.00 96.06 167 VAL A CA 1
ATOM 1201 C C . VAL A 1 167 ? -8.158 -2.579 1.584 1.00 96.06 167 VAL A C 1
ATOM 1203 O O . VAL A 1 167 ? -8.015 -3.804 1.604 1.00 96.06 167 VAL A O 1
ATOM 1206 N N . THR A 1 168 ? -8.339 -1.883 0.471 1.00 96.38 168 THR A N 1
ATOM 1207 C CA . THR A 1 168 ? -8.160 -2.428 -0.872 1.00 96.38 168 THR A CA 1
ATOM 1208 C C . THR A 1 168 ? -7.049 -1.648 -1.559 1.00 96.38 168 THR A C 1
ATOM 1210 O O . THR A 1 168 ? -7.154 -0.438 -1.743 1.00 96.38 168 THR A O 1
ATOM 1213 N N . LEU A 1 169 ? -5.982 -2.344 -1.943 1.00 94.50 169 LEU A N 1
ATOM 1214 C CA . LEU A 1 169 ? -4.892 -1.810 -2.755 1.00 94.50 169 LEU A CA 1
ATOM 1215 C C . LEU A 1 169 ? -5.050 -2.319 -4.180 1.00 94.50 169 LEU A C 1
ATOM 1217 O O . LEU A 1 169 ? -5.159 -3.524 -4.385 1.00 94.50 169 LEU A O 1
ATOM 1221 N N . SER A 1 170 ? -5.058 -1.427 -5.161 1.00 93.88 170 SER A N 1
ATOM 1222 C CA . SER A 1 170 ? -5.251 -1.782 -6.564 1.00 93.88 170 SER A CA 1
ATOM 1223 C C . SER A 1 170 ? -4.049 -1.384 -7.407 1.00 93.88 170 SER A C 1
ATOM 1225 O O . SER A 1 170 ? -3.555 -0.259 -7.321 1.00 93.88 170 SER A O 1
ATOM 1227 N N . THR A 1 171 ? -3.602 -2.318 -8.240 1.00 93.50 171 THR A N 1
ATOM 1228 C CA . THR A 1 171 ? -2.624 -2.076 -9.305 1.00 93.50 171 THR A CA 1
ATOM 1229 C C . THR A 1 171 ? -3.334 -1.928 -10.650 1.00 93.50 171 THR A C 1
ATOM 1231 O O . THR A 1 171 ? -4.539 -2.176 -10.747 1.00 93.50 171 THR A O 1
ATOM 1234 N N . GLY A 1 172 ? -2.597 -1.530 -11.686 1.00 88.19 172 GLY A N 1
ATOM 1235 C CA . GLY A 1 172 ? -3.087 -1.334 -13.052 1.00 88.19 172 GLY A CA 1
ATOM 1236 C C . GLY A 1 172 ? -3.131 0.138 -13.457 1.00 88.19 172 GLY A C 1
ATOM 1237 O O . GLY A 1 172 ? -2.945 1.029 -12.633 1.00 88.19 172 GLY A O 1
ATOM 1238 N N . SER A 1 173 ? -3.346 0.387 -14.747 1.00 81.50 173 SER A N 1
ATOM 1239 C CA . SER A 1 173 ? -3.471 1.738 -15.294 1.00 81.50 173 SER A CA 1
ATOM 1240 C C . SER A 1 173 ? -4.218 1.706 -16.621 1.00 81.50 173 SER A C 1
ATOM 1242 O O . SER A 1 173 ? -3.846 0.966 -17.535 1.00 81.50 173 SER A O 1
ATOM 1244 N N . GLU A 1 174 ? -5.258 2.531 -16.736 1.00 80.94 174 GLU A N 1
ATOM 1245 C CA . GLU A 1 174 ? -5.990 2.720 -17.992 1.00 80.94 174 GLU A CA 1
ATOM 1246 C C . GLU A 1 174 ? -5.107 3.384 -19.054 1.00 80.94 174 GLU A C 1
ATOM 1248 O O . GLU A 1 174 ? -5.139 2.973 -20.211 1.00 80.94 174 GLU A O 1
ATOM 1253 N N . LEU A 1 175 ? -4.251 4.332 -18.647 1.00 76.75 175 LEU A N 1
ATOM 1254 C CA . LEU A 1 175 ? -3.298 5.009 -19.537 1.00 76.75 175 LEU A CA 1
ATOM 1255 C C . LEU A 1 175 ? -2.353 4.009 -20.218 1.00 76.75 175 LEU A C 1
ATOM 1257 O O . LEU A 1 175 ? -2.015 4.160 -21.389 1.00 76.75 175 LEU A O 1
ATOM 1261 N N . GLU A 1 176 ? -1.984 2.949 -19.499 1.00 80.44 176 GLU A N 1
ATOM 1262 C CA . GLU A 1 176 ? -1.057 1.917 -19.971 1.00 80.44 176 GLU A CA 1
ATOM 1263 C C . GLU A 1 176 ? -1.755 0.675 -20.537 1.00 80.44 176 GLU A C 1
ATOM 1265 O O . GLU A 1 176 ? -1.092 -0.297 -20.907 1.00 80.44 176 GLU A O 1
ATOM 1270 N N . ASN A 1 177 ? -3.092 0.681 -20.606 1.00 82.75 177 ASN A N 1
ATOM 1271 C CA . ASN A 1 177 ? -3.914 -0.473 -20.977 1.00 82.75 177 ASN A CA 1
ATOM 1272 C C . ASN A 1 177 ? -3.582 -1.734 -20.153 1.00 82.75 177 ASN A C 1
ATOM 1274 O O . ASN A 1 177 ? -3.538 -2.852 -20.676 1.00 82.75 177 ASN A O 1
ATOM 1278 N N . VAL A 1 178 ? -3.328 -1.561 -18.854 1.00 82.38 178 VAL A N 1
ATOM 1279 C CA . VAL A 1 178 ? -3.072 -2.656 -17.914 1.00 82.38 178 VAL A CA 1
ATOM 1280 C C . VAL A 1 178 ? -4.274 -2.817 -16.997 1.00 82.38 178 VAL A C 1
ATOM 1282 O O . VAL A 1 178 ? -4.603 -1.917 -16.225 1.00 82.38 178 VAL A O 1
ATOM 1285 N N . ALA A 1 179 ? -4.913 -3.986 -17.083 1.00 87.25 179 ALA A N 1
ATOM 1286 C CA . ALA A 1 179 ? -6.092 -4.320 -16.296 1.00 87.25 179 ALA A CA 1
ATOM 1287 C C . ALA A 1 179 ? -5.839 -4.135 -14.796 1.00 87.25 179 ALA A C 1
ATOM 1289 O O . ALA A 1 179 ? -4.792 -4.534 -14.275 1.00 87.25 179 ALA A O 1
ATOM 1290 N N . SER A 1 180 ? -6.818 -3.547 -14.108 1.00 90.62 180 SER A N 1
ATOM 1291 C CA . SER A 1 180 ? -6.704 -3.345 -12.672 1.00 90.62 180 SER A CA 1
ATOM 1292 C C . SER A 1 180 ? -6.885 -4.650 -11.902 1.00 90.62 180 SER A C 1
ATOM 1294 O O . SER A 1 180 ? -7.711 -5.493 -12.261 1.00 90.62 180 SER A O 1
ATOM 1296 N N . LYS A 1 181 ? -6.115 -4.810 -10.825 1.00 95.25 181 LYS A N 1
ATOM 1297 C CA . LYS A 1 181 ? -6.239 -5.925 -9.887 1.00 95.25 181 LYS A CA 1
ATOM 1298 C C . LYS A 1 181 ? -6.242 -5.406 -8.456 1.00 95.25 181 LYS A C 1
ATOM 1300 O O . LYS A 1 181 ? -5.297 -4.739 -8.044 1.00 95.25 181 LYS A O 1
ATOM 1305 N N . GLY A 1 182 ? -7.292 -5.747 -7.712 1.00 95.94 182 GLY A N 1
ATOM 1306 C CA . GLY A 1 182 ? -7.449 -5.395 -6.303 1.00 95.94 182 GLY A CA 1
ATOM 1307 C C . GLY A 1 182 ? -6.906 -6.468 -5.357 1.00 95.94 182 GLY A C 1
ATOM 1308 O O . GLY A 1 182 ? -7.045 -7.667 -5.603 1.00 95.94 182 GLY A O 1
ATOM 1309 N N . TYR A 1 183 ? -6.324 -6.017 -4.252 1.00 97.00 183 TYR A N 1
ATOM 1310 C CA . TYR A 1 183 ? -5.801 -6.817 -3.153 1.00 97.00 183 TYR A CA 1
ATOM 1311 C C . TYR A 1 183 ? -6.409 -6.298 -1.855 1.00 97.00 183 TYR A C 1
ATOM 1313 O O . TYR A 1 183 ? -6.171 -5.156 -1.466 1.00 97.00 183 TYR A O 1
ATOM 1321 N N . GLN A 1 184 ? -7.212 -7.129 -1.201 1.00 97.50 184 GLN A N 1
ATOM 1322 C CA . GLN A 1 184 ? -7.969 -6.730 -0.022 1.00 97.50 184 GLN A CA 1
ATOM 1323 C C . GLN A 1 184 ? -7.379 -7.353 1.240 1.00 97.50 184 GLN A C 1
ATOM 1325 O O . GLN A 1 184 ? -6.995 -8.522 1.239 1.00 97.50 184 GLN A O 1
ATOM 1330 N N . GLN A 1 185 ? -7.350 -6.580 2.322 1.00 97.88 185 GLN A N 1
ATOM 1331 C CA . GLN A 1 185 ? -7.017 -7.060 3.656 1.00 97.88 185 GLN A CA 1
ATOM 1332 C C . GLN A 1 185 ? -7.957 -6.431 4.682 1.00 97.88 185 GLN A C 1
ATOM 1334 O O . GLN A 1 185 ? -8.281 -5.248 4.594 1.00 97.88 185 GLN A O 1
ATOM 1339 N N . THR A 1 186 ? -8.346 -7.211 5.689 1.00 97.88 186 THR A N 1
ATOM 1340 C CA . THR A 1 186 ? -9.152 -6.737 6.819 1.00 97.88 186 THR A CA 1
ATOM 1341 C C . THR A 1 186 ? -8.386 -6.922 8.127 1.00 97.88 186 THR A C 1
ATOM 1343 O O . THR A 1 186 ? -7.724 -7.940 8.347 1.00 97.88 186 THR A O 1
ATOM 1346 N N . LEU A 1 187 ? -8.472 -5.923 9.001 1.00 97.88 187 LEU A N 1
ATOM 1347 C CA . LEU A 1 187 ? -7.931 -5.903 10.352 1.00 97.88 187 LEU A CA 1
ATOM 1348 C C . LEU A 1 187 ? -9.084 -5.740 11.344 1.00 97.88 187 LEU A C 1
ATOM 1350 O O . LEU A 1 187 ? -9.842 -4.779 11.260 1.00 97.88 187 LEU A O 1
ATOM 1354 N N . LEU A 1 188 ? -9.192 -6.655 12.305 1.00 98.19 188 LEU A N 1
ATOM 1355 C CA . LEU A 1 188 ? -10.089 -6.493 13.445 1.00 98.19 188 LEU A CA 1
ATOM 1356 C C . LEU A 1 188 ? -9.384 -5.696 14.546 1.00 98.19 188 LEU A C 1
ATOM 1358 O O . LEU A 1 188 ? -8.368 -6.147 15.083 1.00 98.19 188 LEU A O 1
ATOM 1362 N N . ILE A 1 189 ? -9.942 -4.541 14.895 1.00 97.88 189 ILE A N 1
ATOM 1363 C CA . ILE A 1 189 ? -9.512 -3.706 16.018 1.00 97.88 189 ILE A CA 1
ATOM 1364 C C . ILE A 1 189 ? -10.495 -3.900 17.172 1.00 97.88 189 ILE A C 1
ATOM 1366 O O . ILE A 1 189 ? -11.707 -3.856 16.982 1.00 97.88 189 ILE A O 1
ATOM 1370 N N . THR A 1 190 ? -9.978 -4.106 18.381 1.00 98.44 190 THR A N 1
ATOM 1371 C CA . THR A 1 190 ? -10.773 -4.172 19.616 1.00 98.44 190 THR A CA 1
ATOM 1372 C C . THR A 1 190 ? -10.545 -2.922 20.460 1.00 98.44 190 THR A C 1
ATOM 1374 O O . THR A 1 190 ? -9.422 -2.666 20.887 1.00 98.44 190 THR A O 1
ATOM 1377 N N . VAL A 1 191 ? -11.600 -2.172 20.758 1.00 98.19 191 VAL A N 1
ATOM 1378 C CA . VAL A 1 191 ? -11.553 -0.991 21.627 1.00 98.19 191 VAL A CA 1
ATOM 1379 C C . VAL A 1 191 ? -11.947 -1.376 23.054 1.00 98.19 191 VAL A C 1
ATOM 1381 O O . VAL A 1 191 ? -13.023 -1.940 23.273 1.00 98.19 191 VAL A O 1
ATOM 1384 N N . LYS A 1 192 ? -11.080 -1.073 24.025 1.00 96.88 192 LYS A N 1
ATOM 1385 C CA . LYS A 1 192 ? -11.219 -1.433 25.446 1.00 96.88 192 LYS A CA 1
ATOM 1386 C C . LYS A 1 192 ? -11.451 -0.237 26.363 1.00 96.88 192 LYS A C 1
ATOM 1388 O O . LYS A 1 192 ? -11.009 0.887 26.044 1.00 96.88 192 LYS A O 1
#

pLDDT: mean 81.49, std 18.9, range [36.09, 98.5]

Secondary structure (DSSP, 8-state):
--------------------PPPEEETTSEE-S-BTTTB--S-EEEESTTTEE---SSTTSPEEE-SSEEEEEEETTEEEEEEEE---EEEEES-SEE-TT-EEEEEEEEEETTEEEBSB-EEEEEE-GGGTTTEEEPP-SSTTTTTT--SEEEEEE-SSEEEEEEEEEEEEETTTTEEEEEEEEEEEEEE-

Radius of gyration: 22.85 Å; chains: 1; bounding box: 86×41×50 Å

Foldseek 3Di:
DDDDDDDDPPPPPPPPPPVPPAAEAEAQFWDALADPVGHAAQKDKDWDPQQWDCPDVVSRHTTHGRDWGKMWIGHPVDIDIYTYDHFPAKDKDWDQEAEAFDKIKIFMAGDDVPDGHDGQWAKDKDKDPQCVQQKDWDDDPPCPVVVPRHRMTMIGGRDFGKIKMKMWTWGHDPSVVGDIDIHMDIGIHGYD

Sequence (192 aa):
MTKFAALAVLLVGCGSSHASRGEVHAVGTYIGGGSYLFGSDDCQYSGAPGVFVNSAVPENGPRFIRGSGRITIACPKVTREVVAVVPTGAKIWGEKTMKVGEKQLLTASLVAGDDDLFGEARIEWNLGTDCTNVASFGPVMGAQDTGGQDRSRDVIAAAKGACHVTVTLSTGSELENVASKGYQQTLLITVK